Protein AF-A0A8H5GGP2-F1 (afdb_monomer_lite)

Radius of gyration: 32.72 Å; chains: 1; bounding box: 101×80×71 Å

pLDDT: mean 70.71, std 19.08, range [26.08, 90.5]

Secondary structure (DSSP, 8-state):
--HHHHHHHHTTPPPB-SGGGHHHHHHHHHHHHHHHHHHHHHHHSS---HHHHHHHHHHHHTTB-HHHHTT-TT---HHHHHHHHHHHH-THHHHHHHHHHHHHHT----GGGHHHHHHHHHHHHHHHHHTT----HHHHHHHHHHHS-GGGHHHHHHHHHHHHHHHHT--TTT-TT-PPP---HHHHHHHHHHHHHHHHHHTTTTS----------------------------------PPPP----------

Structure (mmCIF, N/CA/C/O backbone):
data_AF-A0A8H5GGP2-F1
#
_entry.id   AF-A0A8H5GGP2-F1
#
loop_
_atom_site.group_PDB
_atom_site.id
_atom_site.type_symbol
_atom_site.label_atom_id
_atom_site.label_alt_id
_atom_site.label_comp_id
_atom_site.label_asym_id
_atom_site.label_entity_id
_atom_site.label_seq_id
_atom_site.pdbx_PDB_ins_code
_atom_site.Cartn_x
_atom_site.Cartn_y
_atom_site.Cartn_z
_atom_site.occupancy
_atom_site.B_iso_or_equiv
_atom_site.auth_seq_id
_atom_site.auth_comp_id
_atom_site.auth_asym_id
_atom_site.auth_atom_id
_atom_site.pdbx_PDB_model_num
ATOM 1 N N . MET A 1 1 ? -31.810 6.902 25.715 1.00 64.19 1 MET A N 1
ATOM 2 C CA . MET A 1 1 ? -31.580 5.448 25.571 1.00 64.19 1 MET A CA 1
ATOM 3 C C . MET A 1 1 ? -31.122 4.907 26.917 1.00 64.19 1 MET A C 1
ATOM 5 O O . MET A 1 1 ? -30.206 5.506 27.475 1.00 64.19 1 MET A O 1
ATOM 9 N N . PRO A 1 2 ? -31.767 3.8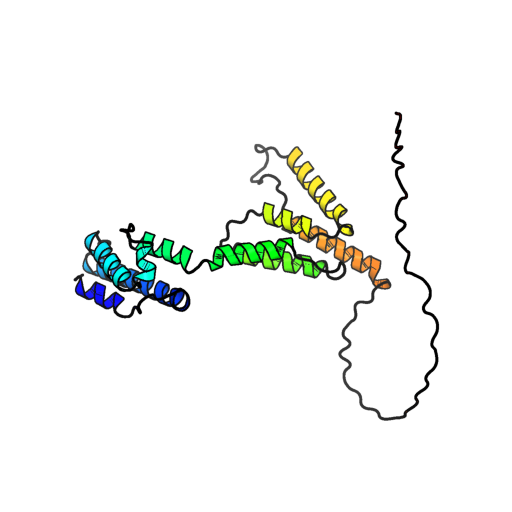72 27.477 1.00 68.12 2 PRO A N 1
ATOM 10 C CA . PRO A 1 2 ? -31.351 3.278 28.744 1.00 68.12 2 PRO A CA 1
ATOM 11 C C . PRO A 1 2 ? -30.066 2.449 28.580 1.00 68.12 2 PRO A C 1
ATOM 13 O O . PRO A 1 2 ? -29.813 1.871 27.525 1.00 68.12 2 PRO A O 1
ATOM 16 N N . LEU A 1 3 ? -29.257 2.376 29.642 1.00 64.06 3 LEU A N 1
ATOM 17 C CA . LEU A 1 3 ? -27.981 1.640 29.672 1.00 64.06 3 LEU A CA 1
ATOM 18 C C . LEU A 1 3 ? -28.147 0.135 29.381 1.00 64.06 3 LEU A C 1
ATOM 20 O O . LEU A 1 3 ? -27.243 -0.501 28.848 1.00 64.06 3 LEU A O 1
ATOM 24 N N . SER A 1 4 ? -29.320 -0.430 29.674 1.00 66.31 4 SER A N 1
ATOM 25 C CA . SER A 1 4 ? -29.667 -1.822 29.368 1.00 66.31 4 SER A CA 1
ATOM 26 C C . SER A 1 4 ? -29.724 -2.118 27.866 1.00 66.31 4 SER A C 1
ATOM 28 O O . SER A 1 4 ? -29.374 -3.220 27.453 1.00 66.31 4 SER A O 1
ATOM 30 N N . ASP A 1 5 ? -30.120 -1.147 27.040 1.00 69.88 5 ASP A N 1
ATOM 31 C CA . ASP A 1 5 ? -30.191 -1.321 25.584 1.00 69.88 5 ASP A CA 1
ATOM 32 C C . ASP A 1 5 ? -28.806 -1.245 24.927 1.00 69.88 5 ASP A C 1
ATOM 34 O O . ASP A 1 5 ? -28.594 -1.826 23.864 1.00 69.88 5 ASP A O 1
ATOM 38 N N . ILE A 1 6 ? -27.847 -0.584 25.586 1.00 70.44 6 ILE A N 1
ATOM 39 C CA . ILE A 1 6 ? -26.438 -0.584 25.176 1.00 70.44 6 ILE A CA 1
ATOM 40 C C . ILE A 1 6 ? -25.873 -1.993 25.348 1.00 70.44 6 ILE A C 1
ATOM 42 O O . ILE A 1 6 ? -25.391 -2.563 24.377 1.00 70.44 6 ILE A O 1
ATOM 46 N N . ASN A 1 7 ? -26.016 -2.599 26.530 1.00 72.00 7 ASN A N 1
ATOM 47 C CA . ASN A 1 7 ? -25.520 -3.959 26.774 1.00 72.00 7 ASN A CA 1
ATOM 48 C C . ASN A 1 7 ? -26.126 -4.982 25.801 1.00 72.00 7 ASN A C 1
ATOM 50 O O . ASN A 1 7 ? -25.386 -5.775 25.226 1.00 72.00 7 ASN A O 1
ATOM 54 N N . LYS A 1 8 ? -27.426 -4.873 25.490 1.00 77.50 8 LYS A N 1
ATOM 55 C CA . LYS A 1 8 ? -28.081 -5.715 24.472 1.00 77.50 8 LYS A CA 1
ATOM 56 C C . LYS A 1 8 ? -27.460 -5.606 23.081 1.00 77.50 8 LYS A C 1
ATOM 58 O O . LYS A 1 8 ? -27.377 -6.601 22.365 1.00 77.50 8 LYS A O 1
ATOM 63 N N . ALA A 1 9 ? -27.006 -4.418 22.678 1.00 73.56 9 ALA A N 1
ATOM 64 C CA . ALA A 1 9 ? -26.321 -4.244 21.398 1.00 73.56 9 ALA A CA 1
ATOM 65 C C . ALA A 1 9 ? -24.964 -4.974 21.364 1.00 73.56 9 ALA A C 1
ATOM 67 O O . ALA A 1 9 ? -24.523 -5.397 20.293 1.00 73.56 9 ALA A O 1
ATOM 68 N N . PHE A 1 10 ? -24.334 -5.167 22.529 1.00 78.06 10 PHE A N 1
ATOM 69 C CA . PHE A 1 10 ? -23.070 -5.886 22.687 1.00 78.06 10 PHE A CA 1
ATOM 70 C C . PHE A 1 10 ? -23.238 -7.371 23.089 1.00 78.06 10 PHE A C 1
ATOM 72 O O . PHE A 1 10 ? -22.253 -8.106 23.086 1.00 78.06 10 PHE A O 1
ATOM 79 N N . ASP A 1 11 ? -24.451 -7.873 23.355 1.00 76.44 11 ASP A N 1
ATOM 80 C CA . ASP A 1 11 ? -24.685 -9.279 23.751 1.00 76.44 11 ASP A CA 1
ATOM 81 C C . ASP A 1 11 ? -24.253 -10.291 22.677 1.00 76.44 11 ASP A C 1
ATOM 83 O O . ASP A 1 11 ? -23.793 -11.390 22.987 1.00 76.44 11 ASP A O 1
ATOM 87 N N . SER A 1 12 ? -24.336 -9.902 21.401 1.00 70.94 12 SER A N 1
ATOM 88 C CA . SER A 1 12 ? -23.903 -10.726 20.261 1.00 70.94 12 SER A CA 1
ATOM 89 C C . SER A 1 12 ? -22.376 -10.806 20.076 1.00 70.94 12 SER A C 1
ATOM 91 O O . SER A 1 12 ? -21.887 -11.520 19.186 1.00 70.94 12 SER A O 1
ATOM 93 N N . LEU A 1 13 ? -21.604 -10.072 20.887 1.00 78.25 13 LEU A N 1
ATOM 94 C CA . LEU A 1 13 ? -20.147 -10.118 20.857 1.00 78.25 13 LEU A CA 1
ATOM 95 C C . LEU A 1 13 ? -19.623 -11.297 21.661 1.00 78.25 13 LEU A C 1
ATOM 97 O O . LEU A 1 13 ? -19.846 -11.433 22.866 1.00 78.25 13 LEU A O 1
ATOM 101 N N . THR A 1 14 ? -18.864 -12.129 20.960 1.00 81.00 14 THR A N 1
ATOM 102 C CA . THR A 1 14 ? -17.992 -13.128 21.565 1.00 81.00 14 THR A CA 1
ATOM 103 C C . THR A 1 14 ? -16.812 -12.435 22.236 1.00 81.00 14 THR A C 1
ATOM 105 O O . THR A 1 14 ? -16.398 -11.358 21.805 1.00 81.00 14 THR A O 1
ATOM 108 N N . VAL A 1 15 ? -16.245 -13.058 23.267 1.00 84.38 15 VAL A N 1
ATOM 109 C CA . VAL A 1 15 ? -15.020 -12.553 23.899 1.00 84.38 15 VAL A CA 1
ATOM 110 C C . VAL A 1 15 ? -13.876 -12.593 22.882 1.00 84.38 15 VAL A C 1
ATOM 112 O O . VAL A 1 15 ? -13.692 -13.594 22.185 1.00 84.38 15 VAL A O 1
ATOM 115 N N . LEU A 1 16 ? -13.128 -11.495 22.766 1.00 82.81 16 LEU A N 1
ATOM 116 C CA . LEU A 1 16 ? -11.919 -11.434 21.956 1.00 82.81 16 LEU A CA 1
ATOM 117 C C . LEU A 1 16 ? -10.808 -12.198 22.679 1.00 82.81 16 LEU A C 1
ATOM 119 O O . LEU A 1 16 ? -10.262 -11.703 23.657 1.00 82.81 16 LEU A O 1
ATOM 123 N N . THR A 1 17 ? -10.485 -13.391 22.186 1.00 78.81 17 THR A N 1
ATOM 124 C CA . THR A 1 17 ? -9.437 -14.267 22.739 1.00 78.81 17 THR A CA 1
ATOM 125 C C . THR A 1 17 ? -8.128 -14.222 21.943 1.00 78.81 17 THR A C 1
ATOM 127 O O . THR A 1 17 ? -7.087 -14.636 22.445 1.00 78.81 17 THR A O 1
ATOM 130 N N . GLY A 1 18 ? -8.152 -13.716 20.703 1.00 74.69 18 GLY A N 1
ATOM 131 C CA . GLY A 1 18 ? -6.984 -13.690 19.820 1.00 74.69 18 GLY A CA 1
ATOM 132 C C . GLY A 1 18 ? -7.265 -13.158 18.410 1.00 74.69 18 GLY A C 1
ATOM 133 O O . GLY A 1 18 ? -8.355 -12.664 18.116 1.00 74.69 18 GLY A O 1
ATOM 134 N N . SER A 1 19 ? -6.266 -13.277 17.528 1.00 70.81 19 SER A N 1
ATOM 135 C CA . SER A 1 19 ? -6.271 -12.715 16.166 1.00 70.81 19 SER A CA 1
ATOM 136 C C . SER A 1 19 ? -7.256 -13.384 15.204 1.00 70.81 19 SER A C 1
ATOM 138 O O . SER A 1 19 ? -7.779 -12.716 14.316 1.00 70.81 19 SER A O 1
ATOM 140 N N . GLU A 1 20 ? -7.557 -14.672 15.381 1.00 72.12 20 GLU A N 1
ATOM 141 C CA . GLU A 1 20 ? -8.435 -15.432 14.474 1.00 72.12 20 GLU A CA 1
ATOM 142 C C . GLU A 1 20 ? -9.851 -14.842 14.396 1.00 72.12 20 GLU A C 1
ATOM 144 O O . GLU A 1 20 ? -10.443 -14.746 13.320 1.00 72.12 20 GLU A O 1
ATOM 149 N N . ASN A 1 21 ? -10.365 -14.356 15.528 1.00 77.94 21 ASN A N 1
ATOM 150 C CA . ASN A 1 21 ? -11.716 -13.805 15.631 1.00 77.94 21 ASN A CA 1
ATOM 151 C C . ASN A 1 21 ? -11.757 -12.275 15.486 1.00 77.94 21 ASN A C 1
ATOM 153 O O . ASN A 1 21 ? -12.847 -11.699 15.460 1.00 77.94 21 ASN A O 1
ATOM 157 N N . TRP A 1 22 ? -10.600 -11.614 15.345 1.00 82.12 22 TRP A N 1
ATOM 158 C CA . TRP A 1 22 ? -10.467 -10.152 15.336 1.00 82.12 22 TRP A CA 1
ATOM 159 C C . TRP A 1 22 ? -11.357 -9.472 14.293 1.00 82.12 22 TRP A C 1
ATOM 161 O O . TRP A 1 22 ? -12.113 -8.568 14.632 1.00 82.12 22 TRP A O 1
ATOM 171 N N . LYS A 1 23 ? -11.328 -9.917 13.029 1.00 79.00 23 LYS A N 1
ATOM 172 C CA . LYS A 1 23 ? -12.078 -9.259 11.937 1.00 79.00 23 LYS A CA 1
ATOM 173 C C . LYS A 1 23 ? -13.587 -9.276 12.173 1.00 79.00 23 LYS A C 1
ATOM 175 O O . LYS A 1 23 ? -14.262 -8.261 12.005 1.00 79.00 23 LYS A O 1
ATOM 180 N N . MET A 1 24 ? -14.110 -10.430 12.585 1.00 78.81 24 MET A N 1
ATOM 181 C CA . MET A 1 24 ? -15.531 -10.589 12.891 1.00 78.81 24 MET A CA 1
ATOM 182 C C . MET A 1 24 ? -15.918 -9.835 14.162 1.00 78.81 24 MET A C 1
ATOM 184 O O . MET A 1 24 ? -16.990 -9.234 14.211 1.00 78.81 24 MET A O 1
ATOM 188 N N . TRP A 1 25 ? -15.041 -9.826 15.164 1.00 86.88 25 TRP A N 1
ATOM 189 C CA . TRP A 1 25 ? -15.234 -9.070 16.394 1.00 86.88 25 TRP A CA 1
ATOM 190 C C . TRP A 1 25 ? -15.272 -7.558 16.123 1.00 86.88 25 TRP A C 1
ATOM 192 O O . TRP A 1 25 ? -16.259 -6.905 16.452 1.00 86.88 25 TRP A O 1
ATOM 202 N N . TYR A 1 26 ? -14.282 -7.020 15.406 1.00 84.38 26 TYR A N 1
ATOM 203 C CA . TYR A 1 26 ? -14.193 -5.612 15.005 1.00 84.38 26 TYR A CA 1
ATOM 204 C C . TYR A 1 26 ? -15.422 -5.157 14.208 1.00 84.38 26 TYR A C 1
ATOM 206 O O . TYR A 1 26 ? -15.979 -4.087 14.460 1.00 84.38 26 TYR A O 1
ATOM 214 N N . PHE A 1 27 ? -15.897 -5.981 13.269 1.00 81.62 27 PHE A N 1
ATOM 215 C CA . PHE A 1 27 ? -17.120 -5.698 12.517 1.00 81.62 27 PHE A CA 1
ATOM 216 C C . PHE A 1 27 ? -18.355 -5.613 13.427 1.00 81.62 27 PHE A C 1
ATOM 218 O O . PHE A 1 27 ? -19.151 -4.678 13.310 1.00 81.62 27 PHE A O 1
ATOM 225 N N . ARG A 1 28 ? -18.512 -6.563 14.358 1.00 82.94 28 ARG A N 1
ATOM 226 C CA . ARG A 1 28 ? -19.635 -6.584 15.310 1.00 82.94 28 ARG A CA 1
ATOM 227 C C . ARG A 1 28 ? -19.604 -5.384 16.256 1.00 82.94 28 ARG A C 1
ATOM 229 O O . ARG A 1 28 ? -20.643 -4.757 16.443 1.00 82.94 28 ARG A O 1
ATOM 236 N N . VAL A 1 29 ? -18.429 -5.012 16.772 1.00 85.19 29 VAL A N 1
ATOM 237 C CA . VAL A 1 29 ? -18.254 -3.829 17.633 1.00 85.19 29 VAL A CA 1
ATOM 238 C C . VAL A 1 29 ? -18.645 -2.552 16.891 1.00 85.19 29 VAL A C 1
ATOM 240 O O . VAL A 1 29 ? -19.457 -1.774 17.389 1.00 85.19 29 VAL A O 1
ATOM 243 N N . ASN A 1 30 ? -18.147 -2.354 15.668 1.00 83.81 30 ASN A N 1
ATOM 244 C CA . ASN A 1 30 ? -18.485 -1.166 14.880 1.00 83.81 30 ASN A CA 1
ATOM 245 C C . ASN A 1 30 ? -19.977 -1.084 14.542 1.00 83.81 30 ASN A C 1
ATOM 247 O O . ASN A 1 30 ? -20.565 -0.001 14.586 1.00 83.81 30 ASN A O 1
ATOM 251 N N . ASN A 1 31 ? -20.613 -2.216 14.237 1.00 82.94 31 ASN A N 1
ATOM 252 C CA . ASN A 1 31 ? -22.054 -2.246 14.009 1.00 82.94 31 ASN A CA 1
ATOM 253 C C . ASN A 1 31 ? -22.845 -1.913 15.276 1.00 82.94 31 ASN A C 1
ATOM 255 O O . ASN A 1 31 ? -23.768 -1.104 15.196 1.00 82.94 31 ASN A O 1
ATOM 259 N N . ALA A 1 32 ? -22.464 -2.452 16.437 1.00 82.00 32 ALA A N 1
ATOM 260 C CA . ALA A 1 32 ? -23.104 -2.125 17.712 1.00 82.00 32 ALA A CA 1
ATOM 261 C C . ALA A 1 32 ? -22.998 -0.622 18.025 1.00 82.00 32 ALA A C 1
ATOM 263 O O . ALA A 1 32 ? -24.010 0.029 18.292 1.00 82.00 32 ALA A O 1
ATOM 264 N N . ILE A 1 33 ? -21.806 -0.031 17.874 1.00 82.62 33 ILE A N 1
ATOM 265 C CA . ILE A 1 33 ? -21.583 1.413 18.065 1.00 82.62 33 ILE A CA 1
ATOM 266 C C . ILE A 1 33 ? -22.449 2.243 17.103 1.00 82.62 33 ILE A C 1
ATOM 268 O O . ILE A 1 33 ? -23.043 3.246 17.511 1.00 82.62 33 ILE A O 1
ATOM 272 N N . ARG A 1 34 ? -22.563 1.835 15.831 1.00 82.62 34 ARG A N 1
ATOM 273 C CA . ARG A 1 34 ? -23.419 2.517 14.842 1.00 82.62 34 ARG A CA 1
ATOM 274 C C . ARG A 1 34 ? -24.896 2.446 15.212 1.00 82.62 34 ARG A C 1
ATOM 276 O O . ARG A 1 34 ? -25.577 3.468 15.128 1.00 82.62 34 ARG A O 1
ATOM 283 N N . VAL A 1 35 ? -25.381 1.276 15.627 1.00 82.25 35 VAL A N 1
ATOM 284 C CA . VAL A 1 35 ? -26.774 1.081 16.057 1.00 82.25 35 VAL A CA 1
ATOM 285 C C . VAL A 1 35 ? -27.081 1.962 17.264 1.00 82.25 35 VAL A C 1
ATOM 287 O O . VAL A 1 35 ? -28.059 2.706 17.229 1.00 82.25 35 VAL A O 1
ATOM 290 N N . ILE A 1 36 ? -26.204 1.980 18.270 1.00 80.75 36 ILE A N 1
ATOM 291 C CA . ILE A 1 36 ? -26.355 2.824 19.463 1.00 80.75 36 ILE A CA 1
ATOM 292 C C . ILE A 1 36 ? -26.368 4.305 19.088 1.00 80.75 36 ILE A C 1
ATOM 294 O O . ILE A 1 36 ? -27.249 5.042 19.528 1.00 80.75 36 ILE A O 1
ATOM 298 N N . ARG A 1 37 ? -25.433 4.756 18.240 1.00 79.75 37 ARG A N 1
ATOM 299 C CA . ARG A 1 37 ? -25.380 6.154 17.789 1.00 79.75 37 ARG A CA 1
ATOM 300 C C . ARG A 1 37 ? -26.671 6.556 17.075 1.00 79.75 37 ARG A C 1
ATOM 302 O O . ARG A 1 37 ? -27.207 7.624 17.359 1.00 79.75 37 ARG A O 1
ATOM 309 N N . HIS A 1 38 ? -27.176 5.705 16.184 1.00 81.31 38 HIS A N 1
ATOM 310 C CA . HIS A 1 38 ? -28.406 5.958 15.429 1.00 81.31 38 HIS A CA 1
ATOM 311 C C . HIS A 1 38 ? -29.643 5.977 16.325 1.00 81.31 38 HIS A C 1
ATOM 313 O O . HIS A 1 38 ? -30.490 6.859 16.211 1.00 81.31 38 HIS A O 1
ATOM 319 N N . GLN A 1 39 ? -29.744 5.021 17.244 1.00 79.62 39 GLN A N 1
ATOM 320 C CA . GLN A 1 39 ? -30.889 4.887 18.139 1.00 79.62 39 GLN A CA 1
ATOM 321 C C . GLN A 1 39 ? -30.907 5.989 19.204 1.00 79.62 39 GLN A C 1
ATOM 323 O O . GLN A 1 39 ? -31.975 6.514 19.523 1.00 79.62 39 GLN A O 1
ATOM 328 N N . HIS A 1 40 ? -29.734 6.411 19.688 1.00 77.06 40 HIS A N 1
ATOM 329 C CA . HIS A 1 40 ? -29.597 7.594 20.531 1.00 77.06 40 HIS A CA 1
ATOM 330 C C . HIS A 1 40 ? -30.038 8.848 19.774 1.00 77.06 40 HIS A C 1
ATOM 332 O O . HIS A 1 40 ? -30.936 9.541 20.235 1.00 77.06 40 HIS A O 1
ATOM 338 N N . PHE A 1 41 ? -29.501 9.082 18.573 1.00 78.31 41 PHE A N 1
ATOM 339 C CA . PHE A 1 41 ? -29.859 10.246 17.762 1.00 78.31 41 PHE A CA 1
ATOM 340 C C . PHE A 1 41 ? -31.362 10.309 17.449 1.00 78.31 41 PHE A C 1
ATOM 342 O O . PHE A 1 41 ? -31.975 11.359 17.601 1.00 78.31 41 PHE A O 1
ATOM 349 N N . LYS A 1 42 ? -31.989 9.175 17.109 1.00 78.88 42 LYS A N 1
ATOM 350 C CA . LYS A 1 42 ? -33.447 9.087 16.919 1.00 78.88 42 LYS A CA 1
ATOM 351 C C . LYS A 1 42 ? -34.257 9.420 18.174 1.00 78.88 42 LYS A C 1
ATOM 353 O O . LYS A 1 42 ? -35.365 9.924 18.047 1.00 78.88 42 LYS A O 1
ATOM 358 N N . SER A 1 43 ? -33.741 9.096 19.358 1.00 77.06 43 SER A N 1
ATOM 359 C CA . SER A 1 43 ? -34.480 9.248 20.618 1.00 77.06 43 SER A CA 1
ATOM 360 C C . SER A 1 43 ? -34.327 10.636 21.236 1.00 77.06 43 SER A C 1
ATOM 362 O O . SER A 1 43 ? -35.266 11.140 21.838 1.00 77.06 43 SER A O 1
ATOM 364 N N . SER A 1 44 ? -33.137 11.230 21.149 1.00 73.19 44 SER A N 1
ATOM 365 C CA . SER A 1 44 ? -32.798 12.482 21.839 1.00 73.19 44 SER A CA 1
ATOM 366 C C . SER A 1 44 ? -32.431 13.632 20.901 1.00 73.19 44 SER A C 1
ATOM 368 O O . SER A 1 44 ? -32.191 14.733 21.382 1.00 73.19 44 SER A O 1
ATOM 370 N N . GLY A 1 45 ? -32.361 13.408 19.583 1.00 73.44 45 GLY A N 1
ATOM 371 C CA . GLY A 1 45 ? -31.989 14.431 18.593 1.00 73.44 45 GLY A CA 1
ATOM 372 C C . GLY A 1 45 ? -30.534 14.907 18.688 1.00 73.44 45 GLY A C 1
ATOM 373 O O . GLY A 1 45 ? -30.123 15.800 17.953 1.00 73.44 45 GLY A O 1
ATOM 374 N N . LEU A 1 46 ? -29.747 14.317 19.591 1.00 73.94 46 LEU A N 1
ATOM 375 C CA . LEU A 1 46 ? -28.387 14.721 19.928 1.00 73.94 46 LEU A CA 1
ATOM 376 C C . LEU A 1 46 ? -27.428 13.534 19.818 1.00 73.94 46 LEU A C 1
ATOM 378 O O . LEU A 1 46 ? -27.798 12.365 19.998 1.00 73.94 46 LEU A O 1
ATOM 382 N N . HIS A 1 47 ? -26.162 13.841 19.545 1.00 74.19 47 HIS A N 1
ATOM 383 C CA . HIS A 1 47 ? -25.101 12.842 19.557 1.00 74.19 47 HIS A CA 1
ATOM 384 C C . HIS A 1 47 ? -24.903 12.238 20.962 1.00 74.19 47 HIS A C 1
ATOM 386 O O . HIS A 1 47 ? -25.230 12.878 21.964 1.00 74.19 47 HIS A O 1
ATOM 392 N N . PRO A 1 48 ? -24.373 11.003 21.058 1.00 75.81 48 PRO A N 1
ATOM 393 C CA . PRO A 1 48 ? -24.133 10.349 22.341 1.00 75.81 48 PRO A CA 1
ATOM 394 C C . PRO A 1 48 ? -23.196 11.172 23.236 1.00 75.81 48 PRO A C 1
ATOM 396 O O . PRO A 1 48 ? -22.061 11.460 22.849 1.00 75.81 48 PRO A O 1
ATOM 399 N N . GLY A 1 49 ? -23.670 11.520 24.434 1.00 78.31 49 GLY A N 1
ATOM 400 C CA . GLY A 1 49 ? -22.863 12.176 25.465 1.00 78.31 49 GLY A CA 1
ATOM 401 C C . GLY A 1 49 ? -21.865 11.224 26.137 1.00 78.31 49 GLY A C 1
ATOM 402 O O . GLY A 1 49 ? -21.855 10.017 25.881 1.00 78.31 49 GLY A O 1
ATOM 403 N N . ASN A 1 50 ? -21.044 11.763 27.042 1.00 78.56 50 ASN A N 1
ATOM 404 C CA . ASN A 1 50 ? -19.950 11.026 27.693 1.00 78.56 50 ASN A CA 1
ATOM 405 C C . ASN A 1 50 ? -20.416 9.774 28.453 1.00 78.56 50 ASN A C 1
ATOM 407 O O . ASN A 1 50 ? -19.742 8.752 28.407 1.00 78.56 50 ASN A O 1
ATOM 411 N N . THR A 1 51 ? -21.597 9.800 29.073 1.00 78.75 51 THR A N 1
ATOM 412 C CA . THR A 1 51 ? -22.157 8.645 29.795 1.00 78.75 51 THR A CA 1
ATOM 413 C C . THR A 1 51 ? -22.409 7.444 28.879 1.00 78.75 51 THR A C 1
ATOM 415 O O . THR A 1 51 ? -22.140 6.307 29.255 1.00 78.75 51 THR A O 1
ATOM 418 N N . VAL A 1 52 ? -22.892 7.684 27.656 1.00 77.81 52 VAL A N 1
ATOM 419 C CA . VAL A 1 52 ? -23.146 6.621 26.668 1.00 77.81 52 VAL A CA 1
ATOM 420 C C . VAL A 1 52 ? -21.829 6.101 26.100 1.00 77.81 52 VAL A C 1
ATOM 422 O O . VAL A 1 52 ? -21.677 4.896 25.928 1.00 77.81 52 VAL A O 1
ATOM 425 N N . LYS A 1 53 ? -20.856 6.989 25.861 1.00 78.50 53 LYS A N 1
ATOM 426 C CA . LYS A 1 53 ? -19.507 6.591 25.433 1.00 78.50 53 LYS A CA 1
ATOM 427 C C . LYS A 1 53 ? -18.821 5.700 26.472 1.00 78.50 53 LYS A C 1
ATOM 429 O O . LYS A 1 53 ? -18.297 4.657 26.101 1.00 78.50 53 LYS A O 1
ATOM 434 N N . LEU A 1 54 ? -18.899 6.059 27.755 1.00 80.75 54 LEU A N 1
ATOM 435 C CA . LEU A 1 54 ? -18.333 5.271 28.853 1.00 80.75 54 LEU A CA 1
ATOM 436 C C . LEU A 1 54 ? -19.030 3.911 29.006 1.00 80.75 54 LEU A C 1
ATOM 438 O O . LEU A 1 54 ? -18.376 2.897 29.226 1.00 80.75 54 LEU A O 1
ATOM 442 N N . ALA A 1 55 ? -20.353 3.862 28.833 1.00 80.31 55 ALA A N 1
ATOM 443 C CA . ALA A 1 55 ? -21.090 2.601 28.835 1.00 80.31 55 ALA A CA 1
ATOM 444 C C . ALA A 1 55 ? -20.667 1.683 27.675 1.00 80.31 55 ALA A C 1
ATOM 446 O O . ALA A 1 55 ? -20.470 0.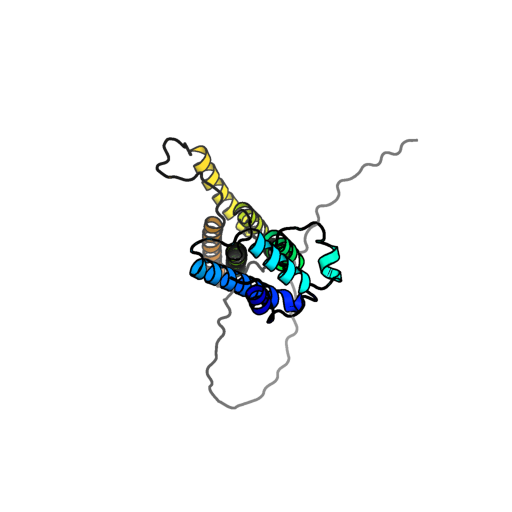489 27.884 1.00 80.31 55 ALA A O 1
ATOM 447 N N . CYS A 1 56 ? -20.467 2.237 26.473 1.00 80.88 56 CYS A N 1
ATOM 448 C CA . CYS A 1 56 ? -19.905 1.494 25.345 1.00 80.88 56 CYS A CA 1
ATOM 449 C C . CYS A 1 56 ? -18.483 1.007 25.639 1.00 80.88 56 CYS A C 1
ATOM 451 O O . CYS A 1 56 ? -18.174 -0.140 25.340 1.00 80.88 56 CYS A O 1
ATOM 453 N N . PHE A 1 57 ? -17.635 1.850 26.236 1.00 83.69 57 PHE A N 1
ATOM 454 C CA . PHE A 1 57 ? -16.279 1.470 26.629 1.00 83.69 57 PHE A CA 1
ATOM 455 C C . PHE A 1 57 ? -16.293 0.264 27.575 1.00 83.69 57 PHE A C 1
ATOM 457 O O . PHE A 1 57 ? -15.688 -0.753 27.257 1.00 83.69 57 PHE A O 1
ATOM 464 N N . ASN A 1 58 ? -17.081 0.317 28.652 1.00 83.12 58 ASN A N 1
ATOM 465 C CA . ASN A 1 58 ? -17.212 -0.789 29.607 1.00 83.12 58 ASN A CA 1
ATOM 466 C C . ASN A 1 58 ? -17.777 -2.069 28.969 1.00 83.12 58 ASN A C 1
ATOM 468 O O . ASN A 1 58 ? -17.357 -3.176 29.302 1.00 83.12 58 ASN A O 1
ATOM 472 N N . ALA A 1 59 ? -18.727 -1.935 28.039 1.00 83.38 59 ALA A N 1
ATOM 473 C CA . ALA A 1 59 ? -19.281 -3.078 27.319 1.00 83.38 59 ALA A CA 1
ATOM 474 C C . ALA A 1 59 ? -18.252 -3.725 26.376 1.00 83.38 59 ALA A C 1
ATOM 476 O O . ALA A 1 59 ? -18.251 -4.943 26.213 1.00 83.38 59 ALA A O 1
ATOM 477 N N . ILE A 1 60 ? -17.371 -2.927 25.765 1.00 84.25 60 ILE A N 1
ATOM 478 C CA . ILE A 1 60 ? -16.304 -3.407 24.879 1.00 84.25 60 ILE A CA 1
ATOM 479 C C . ILE A 1 60 ? -15.185 -4.061 25.691 1.00 84.25 60 ILE A C 1
ATOM 481 O O . ILE A 1 60 ? -14.782 -5.174 25.357 1.00 84.25 60 ILE A O 1
ATOM 485 N N . THR A 1 61 ? -14.715 -3.420 26.765 1.00 83.38 61 THR A N 1
ATOM 486 C CA . THR A 1 61 ? -13.650 -3.960 27.626 1.00 83.38 61 THR A CA 1
ATOM 487 C C . THR A 1 61 ? -14.075 -5.254 28.309 1.00 83.38 61 THR A C 1
ATOM 489 O O . THR A 1 61 ? -13.302 -6.205 28.331 1.00 83.38 61 THR A O 1
ATOM 492 N N . GLY A 1 62 ? -15.341 -5.370 28.729 1.00 83.19 62 GLY A N 1
ATOM 493 C CA . GLY A 1 62 ? -15.906 -6.622 29.248 1.00 83.19 62 GLY A CA 1
ATOM 494 C C . GLY A 1 62 ? -16.003 -7.766 28.224 1.00 83.19 62 GLY A C 1
ATOM 495 O O . GLY A 1 62 ? -16.345 -8.891 28.586 1.00 83.19 62 GLY A O 1
ATOM 496 N N . LYS A 1 63 ? -15.728 -7.505 26.939 1.00 85.50 63 LYS A N 1
ATOM 497 C CA . LYS A 1 63 ? -15.702 -8.499 25.851 1.00 85.50 63 LYS A CA 1
ATOM 498 C C . LYS A 1 63 ? -14.294 -8.720 25.293 1.00 85.50 63 LYS A C 1
ATOM 500 O O . LYS A 1 63 ? -14.160 -9.270 24.198 1.00 85.50 63 LYS A O 1
ATOM 505 N N . ILE A 1 64 ? -13.259 -8.331 26.032 1.00 85.06 64 ILE A N 1
ATOM 506 C CA . ILE A 1 64 ? -11.849 -8.580 25.719 1.00 85.06 64 ILE A CA 1
ATOM 507 C C . ILE A 1 64 ? -11.270 -9.482 26.815 1.00 85.06 64 ILE A C 1
ATOM 509 O O . ILE A 1 64 ? -11.564 -9.288 27.987 1.00 85.06 64 ILE A O 1
ATOM 513 N N . ASP A 1 65 ? -10.479 -10.488 26.437 1.00 84.19 65 ASP A N 1
ATOM 514 C CA . ASP A 1 65 ? -9.773 -11.346 27.398 1.00 84.19 65 ASP A CA 1
ATOM 515 C C . ASP A 1 65 ? -8.756 -10.527 28.218 1.00 84.19 65 ASP A C 1
ATOM 517 O O . ASP A 1 65 ? -8.019 -9.703 27.664 1.00 84.19 65 ASP A O 1
ATOM 521 N N . ASP A 1 66 ? -8.670 -10.784 29.525 1.00 82.06 66 ASP A N 1
ATOM 522 C CA . ASP A 1 66 ? -7.751 -10.109 30.451 1.00 82.06 66 ASP A CA 1
ATOM 523 C C . ASP A 1 66 ? -6.288 -10.166 29.979 1.00 82.06 66 ASP A C 1
ATOM 525 O O . ASP A 1 66 ? -5.533 -9.206 30.152 1.00 82.06 66 ASP A O 1
ATOM 529 N N . LYS A 1 67 ? -5.886 -11.248 29.295 1.00 82.12 67 LYS A N 1
ATOM 530 C CA . LYS A 1 67 ? -4.540 -11.394 28.709 1.00 82.12 67 LYS A CA 1
ATOM 531 C C . LYS A 1 67 ? -4.239 -10.357 27.629 1.00 82.12 67 LYS A C 1
ATOM 533 O O . LYS A 1 67 ? -3.079 -10.063 27.350 1.00 82.12 67 LYS A O 1
ATOM 538 N N . ILE A 1 68 ? -5.268 -9.849 26.961 1.00 80.56 68 ILE A N 1
ATOM 539 C CA . ILE A 1 68 ? -5.154 -8.785 25.964 1.00 80.56 68 ILE A CA 1
ATOM 540 C C . ILE A 1 68 ? -5.276 -7.437 26.664 1.00 80.56 68 ILE A C 1
ATOM 542 O O . ILE A 1 68 ? -4.462 -6.554 26.397 1.00 80.56 68 ILE A O 1
ATOM 546 N N . MET A 1 69 ? -6.249 -7.306 27.568 1.00 83.25 69 MET A N 1
ATOM 547 C CA . MET A 1 69 ? -6.579 -6.055 28.248 1.00 83.25 69 MET A CA 1
ATOM 548 C C . MET A 1 69 ? -5.451 -5.536 29.151 1.00 83.25 69 MET A C 1
ATOM 550 O O . MET A 1 69 ? -5.299 -4.324 29.283 1.00 83.25 69 MET A O 1
ATOM 554 N N . ILE A 1 70 ? -4.603 -6.416 29.700 1.00 83.19 70 ILE A N 1
ATOM 555 C CA . ILE A 1 70 ? -3.453 -6.029 30.538 1.00 83.19 70 ILE A CA 1
ATOM 556 C C . ILE A 1 70 ? -2.489 -5.047 29.850 1.00 83.19 70 ILE A C 1
ATOM 558 O O . ILE A 1 70 ? -1.800 -4.286 30.520 1.00 83.19 70 ILE A O 1
ATOM 562 N N . HIS A 1 71 ? -2.449 -5.034 28.515 1.00 80.12 71 HIS A N 1
ATOM 563 C CA . HIS A 1 71 ? -1.595 -4.132 27.739 1.00 80.12 71 HIS A CA 1
ATOM 564 C C . HIS A 1 71 ? -2.246 -2.773 27.428 1.00 80.12 71 HIS A C 1
ATOM 566 O O . HIS A 1 71 ? -1.611 -1.940 26.788 1.00 80.12 71 HIS A O 1
ATOM 572 N N . TYR A 1 72 ? -3.498 -2.559 27.844 1.00 81.25 72 TYR A N 1
ATOM 573 C CA . TYR A 1 72 ? -4.315 -1.393 27.488 1.00 81.25 72 TYR A CA 1
ATOM 574 C C . TYR A 1 72 ? -5.053 -0.800 28.699 1.00 81.25 72 TYR A C 1
ATOM 576 O O . TYR A 1 72 ? -6.110 -0.190 28.558 1.00 81.25 72 TYR A O 1
ATOM 584 N N . THR A 1 73 ? -4.518 -0.987 29.907 1.00 77.44 73 THR A N 1
ATOM 585 C CA . THR A 1 73 ? -5.147 -0.541 31.163 1.00 77.44 73 THR A CA 1
ATOM 586 C C . THR A 1 73 ? -5.204 0.977 31.327 1.00 77.44 73 THR A C 1
ATOM 588 O O . THR A 1 73 ? -5.974 1.467 32.147 1.00 77.44 73 THR A O 1
ATOM 591 N N . GLU A 1 74 ? -4.390 1.717 30.574 1.00 78.50 74 GLU A N 1
ATOM 592 C CA . GLU A 1 74 ? -4.333 3.185 30.602 1.00 78.50 74 GLU A CA 1
ATOM 593 C C . GLU A 1 74 ? -5.317 3.841 29.618 1.00 78.50 74 GLU A C 1
ATOM 595 O O . GLU A 1 74 ? -5.536 5.050 29.674 1.00 78.50 74 GLU A O 1
ATOM 600 N N . GLU A 1 75 ? -5.937 3.059 28.730 1.00 75.12 75 GLU A N 1
ATOM 601 C CA . GLU A 1 75 ? -6.880 3.580 27.742 1.00 75.12 75 GLU A CA 1
ATOM 602 C C . GLU A 1 75 ? -8.226 3.905 28.398 1.00 75.12 75 GLU A C 1
ATOM 604 O O . GLU A 1 75 ? -8.798 3.081 29.111 1.00 75.12 75 GLU A O 1
ATOM 609 N N . LEU A 1 76 ? -8.759 5.097 28.121 1.00 72.31 76 LEU A N 1
ATOM 610 C CA . LEU A 1 76 ? -10.058 5.558 28.633 1.00 72.31 76 LEU A CA 1
ATOM 611 C C . LEU A 1 76 ? -11.088 5.798 27.517 1.00 72.31 76 LEU A C 1
ATOM 613 O O . LEU A 1 76 ? -12.265 6.028 27.806 1.00 72.31 76 LEU A O 1
ATOM 617 N N . ASP A 1 77 ? -10.665 5.739 26.248 1.00 76.38 77 ASP A N 1
ATOM 618 C CA . ASP A 1 77 ? -11.537 5.870 25.080 1.00 76.38 77 ASP A CA 1
ATOM 619 C C . ASP A 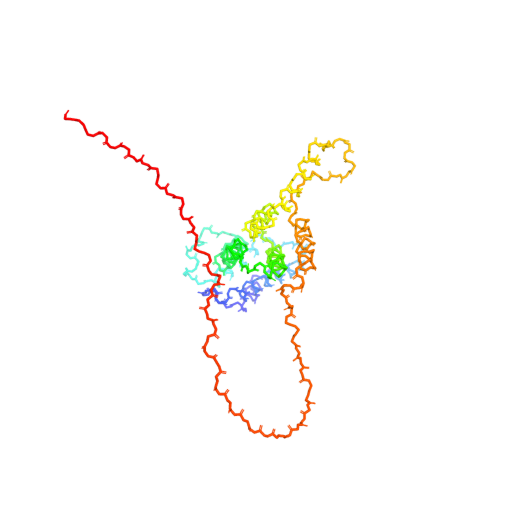1 77 ? -11.657 4.537 24.326 1.00 76.38 77 ASP A C 1
ATOM 621 O O . ASP A 1 77 ? -10.682 3.841 24.036 1.00 76.38 77 ASP A O 1
ATOM 625 N N . ALA A 1 78 ? -12.892 4.197 23.958 1.00 75.88 78 ALA A N 1
ATOM 626 C CA . ALA A 1 78 ? -13.203 3.037 23.138 1.00 75.88 78 ALA A CA 1
ATOM 627 C C . ALA A 1 78 ? -12.601 3.147 21.733 1.00 75.88 78 ALA A C 1
ATOM 629 O O . ALA A 1 78 ? -12.242 2.127 21.151 1.00 75.88 78 ALA A O 1
ATOM 630 N N . ILE A 1 79 ? -12.508 4.358 21.178 1.00 76.38 79 ILE A N 1
ATOM 631 C CA . ILE A 1 79 ? -11.977 4.568 19.826 1.00 76.38 79 ILE A CA 1
ATOM 632 C C . ILE A 1 79 ? -10.472 4.289 19.802 1.00 76.38 79 ILE A C 1
ATOM 634 O O . ILE A 1 79 ? -10.022 3.487 18.983 1.00 76.38 79 ILE A O 1
ATOM 638 N N . GLU A 1 80 ? -9.724 4.881 20.734 1.00 79.44 80 GLU A N 1
ATOM 639 C CA . GLU A 1 80 ? -8.272 4.696 20.856 1.00 79.44 80 GLU A CA 1
ATOM 640 C C . GLU A 1 80 ? -7.915 3.235 21.160 1.00 79.44 80 GLU A C 1
ATOM 642 O O . GLU A 1 80 ? -7.034 2.658 20.517 1.00 79.44 80 GLU A O 1
ATOM 647 N N . LEU A 1 81 ? -8.669 2.590 22.060 1.00 83.69 81 LEU A N 1
ATOM 648 C CA . LEU A 1 81 ? -8.518 1.165 22.354 1.00 83.69 81 LEU A CA 1
ATOM 649 C C . LEU A 1 81 ? -8.706 0.306 21.094 1.00 83.69 81 LEU A C 1
ATOM 651 O O . LEU A 1 81 ? -7.885 -0.561 20.799 1.00 83.69 81 LEU A O 1
ATOM 655 N N . ILE A 1 82 ? -9.772 0.545 20.324 1.00 82.44 82 ILE A N 1
ATOM 656 C CA . ILE A 1 82 ? -10.044 -0.198 19.086 1.00 82.44 82 ILE A CA 1
ATOM 657 C C . ILE A 1 82 ? -8.925 0.010 18.055 1.00 82.44 82 ILE A C 1
ATOM 659 O O . ILE A 1 82 ? -8.559 -0.939 17.360 1.00 82.44 82 ILE A O 1
ATOM 663 N N . GLU A 1 83 ? -8.378 1.219 17.942 1.00 79.62 83 GLU A N 1
ATOM 664 C CA . GLU A 1 83 ? -7.298 1.533 17.005 1.00 79.62 83 GLU A CA 1
ATOM 665 C C . GLU A 1 83 ? -5.990 0.820 17.374 1.00 79.62 83 GLU A C 1
ATOM 667 O O . GLU A 1 83 ? -5.371 0.176 16.522 1.00 79.62 83 GLU A O 1
ATOM 672 N N . LYS A 1 84 ? -5.617 0.820 18.656 1.00 79.81 84 LYS A N 1
ATOM 673 C CA . LYS A 1 84 ? -4.446 0.080 19.150 1.00 79.81 84 LYS A CA 1
ATOM 674 C C . LYS A 1 84 ? -4.618 -1.435 19.023 1.00 79.81 84 LYS A C 1
ATOM 676 O O . LYS A 1 84 ? -3.677 -2.144 18.657 1.00 79.81 84 LYS A O 1
ATOM 681 N N . LEU A 1 85 ? -5.826 -1.949 19.259 1.00 81.75 85 LEU A N 1
ATOM 682 C CA . LEU A 1 85 ? -6.146 -3.357 19.012 1.00 81.75 85 LEU A CA 1
ATOM 683 C C . LEU A 1 85 ? -6.061 -3.694 17.518 1.00 81.75 85 LEU A C 1
ATOM 685 O O . LEU A 1 85 ? -5.549 -4.755 17.166 1.00 81.75 85 LEU A O 1
ATOM 689 N N . LYS A 1 86 ? -6.486 -2.782 16.635 1.00 78.94 86 LYS A N 1
ATOM 690 C CA . LYS A 1 86 ? -6.338 -2.931 15.182 1.00 78.94 86 LYS A CA 1
ATOM 691 C C . LYS A 1 86 ? -4.875 -3.028 14.783 1.00 78.94 86 LYS A C 1
ATOM 693 O O . LYS A 1 86 ? -4.533 -3.942 14.047 1.00 78.94 86 LYS A O 1
ATOM 698 N N . GLN A 1 87 ? -4.009 -2.170 15.312 1.00 75.44 87 GLN A N 1
ATOM 699 C CA . GLN A 1 87 ? -2.571 -2.247 15.042 1.00 75.44 87 GLN A CA 1
ATOM 700 C C . GLN A 1 87 ? -1.956 -3.578 15.511 1.00 75.44 87 GLN A C 1
ATOM 702 O O . GLN A 1 87 ? -1.117 -4.150 14.819 1.00 75.44 87 GLN A O 1
ATOM 707 N N . ARG A 1 88 ? -2.398 -4.114 16.659 1.00 73.56 88 ARG A N 1
ATOM 708 C CA . ARG A 1 88 ? -1.873 -5.375 17.211 1.00 73.56 88 ARG A CA 1
ATOM 709 C C . ARG A 1 88 ? -2.394 -6.631 16.508 1.00 73.56 88 ARG A C 1
ATOM 711 O O . ARG A 1 88 ? -1.633 -7.580 16.334 1.00 73.56 88 ARG A O 1
ATOM 718 N N . PHE A 1 89 ? -3.684 -6.679 16.176 1.00 72.69 89 PHE A N 1
ATOM 719 C CA . PHE A 1 89 ? -4.340 -7.863 15.601 1.00 72.69 89 PHE A CA 1
ATOM 720 C C . PHE A 1 89 ? -4.427 -7.848 14.079 1.00 72.69 89 PHE A C 1
ATOM 722 O O . PHE A 1 89 ? -4.618 -8.902 13.471 1.00 72.69 89 PHE A O 1
ATOM 729 N N . ASP A 1 90 ? -4.227 -6.684 13.466 1.00 67.12 90 ASP A N 1
ATOM 730 C CA . ASP A 1 90 ? -4.026 -6.522 12.032 1.00 67.12 90 ASP A CA 1
ATOM 731 C C . ASP A 1 90 ? -2.606 -6.011 11.700 1.00 67.12 90 ASP A C 1
ATOM 733 O O . ASP A 1 90 ? -2.457 -5.032 10.970 1.00 67.12 90 ASP A O 1
ATOM 737 N N . PRO A 1 91 ? -1.525 -6.695 12.146 1.00 56.22 91 PRO A N 1
ATOM 738 C CA . PRO A 1 91 ? -0.162 -6.400 11.695 1.00 56.22 91 PRO A CA 1
ATOM 739 C C . PRO A 1 91 ? 0.048 -6.822 10.229 1.00 56.22 91 PRO A C 1
ATOM 741 O O . PRO A 1 91 ? 1.164 -6.783 9.707 1.00 56.22 91 PRO A O 1
ATOM 744 N N . SER A 1 92 ? -1.021 -7.283 9.559 1.00 54.47 92 SER A N 1
ATOM 745 C CA . SER A 1 92 ? -0.980 -7.715 8.172 1.00 54.47 92 SER A CA 1
ATOM 746 C C . SER A 1 92 ? -0.629 -6.567 7.244 1.00 54.47 92 SER A C 1
ATOM 748 O O . SER A 1 92 ? -0.004 -6.841 6.233 1.00 54.47 92 SER A O 1
ATOM 750 N N . SER A 1 93 ? -0.921 -5.312 7.601 1.00 54.00 93 SER A N 1
ATOM 751 C CA . SER A 1 93 ? -0.474 -4.182 6.794 1.00 54.00 93 SER A CA 1
ATOM 752 C C . SER A 1 93 ? 1.057 -4.100 6.826 1.00 54.00 93 SER A C 1
ATOM 754 O O . SER A 1 93 ? 1.677 -4.418 5.827 1.00 54.00 93 SER A O 1
ATOM 756 N N . THR A 1 94 ? 1.714 -3.902 7.970 1.00 55.19 94 THR A N 1
ATOM 757 C CA . THR A 1 94 ? 3.175 -3.666 8.039 1.00 55.19 94 THR A CA 1
ATOM 758 C C . THR A 1 94 ? 4.045 -4.850 7.597 1.00 55.19 94 THR A C 1
ATOM 760 O O . THR A 1 94 ? 5.073 -4.666 6.934 1.00 55.19 94 THR A O 1
ATOM 763 N N . VAL A 1 95 ? 3.654 -6.090 7.920 1.00 56.03 95 VAL A N 1
ATOM 764 C CA . VAL A 1 95 ? 4.408 -7.284 7.491 1.00 56.03 95 VAL A CA 1
ATOM 765 C C . VAL A 1 95 ? 4.154 -7.607 6.015 1.00 56.03 95 VAL A C 1
ATOM 767 O O . VAL A 1 95 ? 5.090 -8.000 5.315 1.00 56.03 95 VAL A O 1
ATOM 770 N N . GLN A 1 96 ? 2.924 -7.437 5.505 1.00 57.97 96 GLN A N 1
ATOM 771 C CA . GLN A 1 96 ? 2.666 -7.628 4.070 1.00 57.97 96 GLN A CA 1
ATOM 772 C C . GLN A 1 96 ? 3.215 -6.469 3.240 1.00 57.97 96 GLN A C 1
ATOM 774 O O . GLN A 1 96 ? 3.733 -6.735 2.167 1.00 57.97 96 GLN A O 1
ATOM 779 N N . GLU A 1 97 ? 3.197 -5.236 3.744 1.00 61.34 97 GLU A N 1
ATOM 780 C CA . GLU A 1 97 ? 3.851 -4.048 3.178 1.00 61.34 97 GLU A CA 1
ATOM 781 C C . GLU A 1 97 ? 5.337 -4.317 2.968 1.00 61.34 97 GLU A C 1
ATOM 783 O O . GLU A 1 97 ? 5.844 -4.209 1.852 1.00 61.34 97 GLU A O 1
ATOM 788 N N . SER A 1 98 ? 6.018 -4.768 4.026 1.00 65.25 98 SER A N 1
ATOM 789 C CA . SER A 1 98 ? 7.433 -5.136 3.965 1.00 65.25 98 SER A CA 1
ATOM 790 C C . SER A 1 98 ? 7.679 -6.268 2.965 1.00 65.25 98 SER A C 1
ATOM 792 O O . SER A 1 98 ? 8.677 -6.252 2.253 1.00 65.25 98 SER A O 1
ATOM 794 N N . ASN A 1 99 ? 6.766 -7.239 2.866 1.00 76.81 99 ASN A N 1
ATOM 795 C CA . ASN A 1 99 ? 6.883 -8.376 1.953 1.00 76.81 99 ASN A CA 1
ATOM 796 C C . ASN A 1 99 ? 6.602 -7.994 0.486 1.00 76.81 99 ASN A C 1
ATOM 798 O O . ASN A 1 99 ? 7.331 -8.417 -0.404 1.00 76.81 99 ASN A O 1
ATOM 802 N N . GLU A 1 100 ? 5.580 -7.186 0.208 1.00 75.44 100 GLU A N 1
ATOM 803 C CA . GLU A 1 100 ? 5.243 -6.710 -1.139 1.00 75.44 100 GLU A CA 1
ATOM 804 C C . GLU A 1 100 ? 6.312 -5.739 -1.663 1.00 75.44 100 GLU A C 1
ATOM 806 O O . GLU A 1 100 ? 6.762 -5.897 -2.799 1.00 75.44 100 GLU A O 1
ATOM 811 N N . LEU A 1 101 ? 6.817 -4.826 -0.824 1.00 78.19 101 LEU A N 1
ATOM 812 C CA . LEU A 1 101 ? 7.977 -3.994 -1.160 1.00 78.19 101 LEU A CA 1
ATOM 813 C C . LEU A 1 101 ? 9.226 -4.847 -1.384 1.00 78.19 101 LEU A C 1
ATOM 815 O O . LEU A 1 101 ? 9.911 -4.689 -2.392 1.00 78.19 101 LEU A O 1
ATOM 819 N N . TRP A 1 102 ? 9.508 -5.805 -0.501 1.00 83.62 102 TRP A N 1
ATOM 820 C CA . TRP A 1 102 ? 10.638 -6.715 -0.684 1.00 83.62 102 TRP A CA 1
ATOM 821 C C . TRP A 1 102 ? 10.529 -7.513 -1.991 1.00 83.62 102 TRP A C 1
ATOM 823 O O . TRP A 1 102 ? 11.521 -7.631 -2.712 1.00 83.62 102 TRP A O 1
ATOM 833 N N . LYS A 1 103 ? 9.337 -8.009 -2.345 1.00 85.31 103 LYS A N 1
ATOM 834 C CA . LYS A 1 103 ? 9.074 -8.684 -3.627 1.00 85.31 103 LYS A CA 1
ATOM 835 C C . LYS A 1 103 ? 9.317 -7.759 -4.814 1.00 85.31 103 LYS A C 1
ATOM 837 O O . LYS A 1 103 ? 9.911 -8.197 -5.793 1.00 85.31 103 LYS A O 1
ATOM 842 N N . LEU A 1 104 ? 8.896 -6.499 -4.717 1.00 86.00 104 LEU A N 1
ATOM 843 C CA . LEU A 1 104 ? 9.100 -5.495 -5.756 1.00 86.00 104 LEU A CA 1
ATOM 844 C C . LEU A 1 104 ? 10.597 -5.236 -6.007 1.00 86.00 104 LEU A C 1
ATOM 846 O O . LEU A 1 104 ? 11.040 -5.278 -7.152 1.00 86.00 104 LEU A O 1
ATOM 850 N N . PHE A 1 105 ? 11.397 -5.043 -4.952 1.00 84.75 105 PHE A N 1
ATOM 851 C CA . PHE A 1 105 ? 12.848 -4.822 -5.075 1.00 84.75 105 PHE A CA 1
ATOM 852 C C . PHE A 1 105 ? 13.625 -6.065 -5.532 1.00 84.75 105 PHE A C 1
ATOM 854 O O . PHE A 1 105 ? 14.685 -5.945 -6.150 1.00 84.75 105 PHE A O 1
ATOM 861 N N . ASN A 1 106 ? 13.109 -7.259 -5.239 1.00 85.56 106 ASN A N 1
ATOM 862 C CA . ASN A 1 106 ? 13.734 -8.531 -5.600 1.00 85.56 106 ASN A CA 1
ATOM 863 C C . ASN A 1 106 ? 13.102 -9.191 -6.828 1.00 85.56 106 ASN A C 1
ATOM 865 O O . ASN A 1 106 ? 13.383 -10.359 -7.105 1.00 85.56 106 ASN A O 1
ATOM 869 N N . LEU A 1 107 ? 12.278 -8.465 -7.586 1.00 88.19 107 LEU A N 1
ATOM 870 C CA . LEU A 1 107 ? 11.680 -8.988 -8.802 1.00 88.19 107 LEU A CA 1
ATOM 871 C C . LEU A 1 107 ? 12.791 -9.289 -9.817 1.00 88.19 107 LEU A C 1
ATOM 873 O O . LEU A 1 107 ? 13.564 -8.417 -10.228 1.00 88.19 107 LEU A O 1
ATOM 877 N N . ARG A 1 108 ? 12.900 -10.558 -10.208 1.00 85.62 108 ARG A N 1
ATOM 878 C CA . ARG A 1 108 ? 13.883 -11.029 -11.185 1.00 85.62 108 ARG A CA 1
ATOM 879 C C . ARG A 1 108 ? 13.181 -11.908 -12.199 1.00 85.62 108 ARG A C 1
ATOM 881 O O . ARG A 1 108 ? 12.502 -12.868 -11.846 1.00 85.62 108 ARG A O 1
ATOM 888 N N . LYS A 1 109 ? 13.408 -11.608 -13.471 1.00 83.69 109 LYS A N 1
ATOM 889 C CA . LYS A 1 109 ? 13.060 -12.478 -14.587 1.00 83.69 109 LYS A CA 1
ATOM 890 C C . LYS A 1 109 ? 14.196 -12.489 -15.591 1.00 83.69 109 LYS A C 1
ATOM 892 O O . LYS A 1 109 ? 14.979 -11.537 -15.652 1.00 83.69 109 LYS A O 1
ATOM 897 N N . PRO A 1 110 ? 14.301 -13.561 -16.379 1.00 83.75 110 PRO A N 1
ATOM 898 C CA . PRO A 1 110 ? 15.218 -13.569 -17.496 1.00 83.75 110 PRO A CA 1
ATOM 899 C C . PRO A 1 110 ? 14.858 -12.489 -18.525 1.00 83.75 110 PRO A C 1
ATOM 901 O O . PRO A 1 110 ? 13.695 -12.125 -18.692 1.00 83.75 110 PRO A O 1
ATOM 904 N N . VAL A 1 111 ? 15.864 -12.018 -19.264 1.00 81.56 111 VAL A N 1
ATOM 905 C CA . VAL A 1 111 ? 15.743 -10.891 -20.208 1.00 81.56 111 VAL A CA 1
ATOM 906 C C . VAL A 1 111 ? 14.670 -11.122 -21.281 1.00 81.56 111 VAL A C 1
ATOM 908 O O . VAL A 1 111 ? 14.040 -10.173 -21.729 1.00 81.56 111 VAL A O 1
ATOM 911 N N . TRP A 1 112 ? 14.415 -12.368 -21.684 1.00 80.00 112 TRP A N 1
ATOM 912 C CA . TRP A 1 112 ? 13.385 -12.683 -22.683 1.00 80.00 112 TRP A CA 1
ATOM 913 C C . TRP A 1 112 ? 11.940 -12.566 -22.163 1.00 80.00 112 TRP A C 1
ATOM 915 O O . TRP A 1 112 ? 11.016 -12.617 -22.969 1.00 80.00 112 TRP A O 1
ATOM 925 N N . GLU A 1 113 ? 11.739 -12.400 -20.853 1.00 85.19 113 GLU A N 1
ATOM 926 C CA . GLU A 1 113 ? 10.441 -12.109 -20.218 1.00 85.19 113 GLU A CA 1
ATOM 927 C C . GLU A 1 113 ? 10.418 -10.708 -19.593 1.00 85.19 113 GLU A C 1
ATOM 929 O O . GLU A 1 113 ? 9.725 -10.461 -18.604 1.00 85.19 113 GLU A O 1
ATOM 934 N N . PHE A 1 114 ? 11.228 -9.790 -20.124 1.00 86.50 114 PHE A N 1
ATOM 935 C CA . PHE A 1 114 ? 11.335 -8.444 -19.575 1.00 86.50 114 PHE A CA 1
ATOM 936 C C . PHE A 1 114 ? 10.013 -7.665 -19.662 1.00 86.50 114 PHE A C 1
ATOM 938 O O . PHE A 1 114 ? 9.702 -6.907 -18.754 1.00 86.50 114 PHE A O 1
ATOM 945 N N . ASP A 1 115 ? 9.189 -7.909 -20.683 1.00 85.56 115 ASP A N 1
ATOM 946 C CA . ASP A 1 115 ? 7.816 -7.389 -20.767 1.00 85.56 115 ASP A CA 1
ATOM 947 C C . ASP A 1 115 ? 6.966 -7.791 -19.551 1.00 85.56 115 ASP A C 1
ATOM 949 O O . ASP A 1 115 ? 6.436 -6.925 -18.856 1.00 85.56 115 ASP A O 1
ATOM 953 N N . LYS A 1 116 ? 6.928 -9.089 -19.238 1.00 87.75 116 LYS A N 1
ATOM 954 C CA . LYS A 1 116 ? 6.205 -9.631 -18.082 1.00 87.75 116 LYS A CA 1
ATOM 955 C C . LYS A 1 116 ? 6.774 -9.132 -16.757 1.00 87.75 116 LYS A C 1
ATOM 957 O O . LYS A 1 116 ? 6.025 -8.970 -15.803 1.00 87.75 116 LYS A O 1
ATOM 962 N N . LEU A 1 117 ? 8.091 -8.915 -16.676 1.00 90.50 117 LEU A N 1
ATOM 963 C CA . LEU A 1 117 ? 8.725 -8.340 -15.485 1.00 90.50 117 LEU A CA 1
ATOM 964 C C . LEU A 1 117 ? 8.179 -6.937 -15.202 1.00 90.50 117 LEU A C 1
ATOM 966 O O . LEU A 1 117 ? 7.890 -6.607 -14.056 1.00 90.50 117 LEU A O 1
ATOM 970 N N . LEU A 1 118 ? 8.046 -6.120 -16.249 1.00 90.50 118 LEU A N 1
ATOM 971 C CA . LEU A 1 118 ? 7.516 -4.766 -16.132 1.00 90.50 118 LEU A CA 1
ATOM 972 C C . LEU A 1 118 ? 6.022 -4.778 -15.788 1.00 90.50 118 LEU A C 1
ATOM 974 O O . LEU A 1 118 ? 5.608 -3.978 -14.956 1.00 90.50 118 LEU A O 1
ATOM 978 N N . ASP A 1 119 ? 5.239 -5.691 -16.372 1.00 90.00 119 ASP A N 1
ATOM 979 C CA . ASP A 1 119 ? 3.822 -5.875 -16.022 1.00 90.00 119 ASP A CA 1
ATOM 980 C C . ASP A 1 119 ? 3.655 -6.268 -14.543 1.00 90.00 119 ASP A C 1
ATOM 982 O O . ASP A 1 119 ? 2.931 -5.604 -13.806 1.00 90.00 119 ASP A O 1
ATOM 986 N N . GLU A 1 120 ? 4.404 -7.269 -14.066 1.00 89.06 120 GLU A N 1
ATOM 987 C CA . GLU A 1 120 ? 4.358 -7.707 -12.662 1.00 89.06 120 GLU A CA 1
ATOM 988 C C . GLU A 1 120 ? 4.785 -6.602 -11.684 1.00 89.06 120 GLU A C 1
ATOM 990 O O . GLU A 1 120 ? 4.211 -6.477 -10.602 1.00 89.06 120 GLU A O 1
ATOM 995 N N . ALA A 1 121 ? 5.759 -5.765 -12.057 1.00 89.50 121 ALA A N 1
ATOM 996 C CA . ALA A 1 121 ? 6.145 -4.609 -11.253 1.00 89.50 121 ALA A CA 1
ATOM 997 C C . ALA A 1 121 ? 5.018 -3.562 -11.166 1.00 89.50 121 ALA A C 1
ATOM 999 O O . ALA A 1 121 ? 4.794 -3.002 -10.091 1.00 89.50 121 ALA A O 1
ATOM 1000 N N . GLN A 1 122 ? 4.287 -3.312 -12.263 1.00 89.69 122 GLN A N 1
ATOM 1001 C CA . GLN A 1 122 ? 3.125 -2.412 -12.262 1.00 89.69 122 GLN A CA 1
ATOM 1002 C C . GLN A 1 122 ? 1.972 -2.974 -11.426 1.00 89.69 122 GLN A C 1
ATOM 1004 O O . GLN A 1 122 ? 1.379 -2.231 -10.646 1.00 89.69 122 GLN A O 1
ATOM 1009 N N . ASP A 1 123 ? 1.685 -4.269 -11.544 1.00 88.12 123 ASP A N 1
ATOM 1010 C CA . ASP A 1 123 ? 0.600 -4.926 -10.809 1.00 88.12 123 ASP A CA 1
ATOM 1011 C C . ASP A 1 123 ? 0.865 -4.961 -9.297 1.00 88.12 123 ASP A C 1
ATOM 1013 O O . ASP A 1 123 ? -0.035 -4.692 -8.490 1.00 88.12 123 ASP A O 1
ATOM 1017 N N . LEU A 1 124 ? 2.112 -5.238 -8.893 1.00 86.12 124 LEU A N 1
ATOM 1018 C CA . LEU A 1 124 ? 2.533 -5.154 -7.492 1.00 86.12 124 LEU A CA 1
ATOM 1019 C C . LEU A 1 124 ? 2.408 -3.722 -6.966 1.00 86.12 124 LEU A C 1
ATOM 1021 O O . LEU A 1 124 ? 1.870 -3.514 -5.882 1.00 86.12 124 LEU A O 1
ATOM 1025 N N . TRP A 1 125 ? 2.830 -2.727 -7.746 1.00 85.69 125 TRP A N 1
ATOM 1026 C CA . TRP A 1 125 ? 2.701 -1.326 -7.350 1.00 85.69 125 TRP A CA 1
ATOM 1027 C C . TRP A 1 125 ? 1.246 -0.865 -7.220 1.00 85.69 125 TRP A C 1
ATOM 1029 O O . TRP A 1 125 ? 0.883 -0.211 -6.241 1.00 85.69 125 TRP A O 1
ATOM 1039 N N . ALA A 1 126 ? 0.383 -1.253 -8.160 1.00 84.25 126 ALA A N 1
ATOM 1040 C CA . ALA A 1 126 ? -1.048 -0.976 -8.091 1.00 84.25 126 ALA A CA 1
ATOM 1041 C C . ALA A 1 126 ? -1.693 -1.638 -6.863 1.00 84.25 126 ALA A C 1
ATOM 1043 O O . ALA A 1 126 ? -2.562 -1.044 -6.221 1.00 84.25 126 ALA A O 1
ATOM 1044 N N . SER A 1 127 ? -1.240 -2.842 -6.503 1.00 80.94 127 SER A N 1
ATOM 1045 C CA . SER A 1 127 ? -1.686 -3.546 -5.297 1.00 80.94 127 SER A CA 1
ATOM 1046 C C . SER A 1 127 ? -1.265 -2.818 -4.018 1.00 80.94 127 SER A C 1
ATOM 1048 O O . SER A 1 127 ? -2.095 -2.674 -3.120 1.00 80.94 127 SER A O 1
ATOM 1050 N N . ILE A 1 128 ? -0.036 -2.289 -3.968 1.00 79.06 128 ILE A N 1
ATOM 1051 C CA . ILE A 1 128 ? 0.469 -1.484 -2.844 1.00 79.06 128 ILE A CA 1
ATOM 1052 C C . ILE A 1 128 ? -0.365 -0.203 -2.685 1.00 79.06 128 ILE A C 1
ATOM 1054 O O . ILE A 1 128 ? -0.876 0.076 -1.600 1.00 79.06 128 ILE A O 1
ATOM 1058 N N . LYS A 1 129 ? -0.597 0.541 -3.776 1.00 79.19 129 LYS A N 1
ATOM 1059 C CA . LYS A 1 129 ? -1.400 1.780 -3.749 1.00 79.19 129 LYS A CA 1
ATOM 1060 C C . LYS A 1 129 ? -2.862 1.542 -3.377 1.00 79.19 129 LYS A C 1
ATOM 1062 O O . LYS A 1 129 ? -3.443 2.326 -2.638 1.00 79.19 129 LYS A O 1
ATOM 1067 N N . LYS A 1 130 ? -3.470 0.447 -3.846 1.00 77.75 130 LYS A N 1
ATOM 1068 C CA . LYS A 1 130 ? -4.866 0.099 -3.525 1.00 77.75 130 LYS A CA 1
ATOM 1069 C C . LYS A 1 130 ? -5.083 -0.191 -2.035 1.00 77.75 130 LYS A C 1
ATOM 1071 O O . LYS A 1 130 ? -6.212 -0.104 -1.558 1.00 77.75 130 LYS A O 1
ATOM 1076 N N . ARG A 1 131 ? -4.027 -0.564 -1.312 1.00 68.12 131 ARG A N 1
ATOM 1077 C CA . ARG A 1 131 ? -4.065 -0.875 0.122 1.00 68.12 131 ARG A CA 1
ATOM 1078 C C . ARG A 1 131 ? -3.829 0.345 1.019 1.00 68.12 131 ARG A C 1
ATOM 1080 O O . ARG A 1 131 ? -3.755 0.158 2.225 1.00 68.12 131 ARG A O 1
ATOM 1087 N N . ASP A 1 132 ? -3.756 1.549 0.443 1.00 59.69 132 ASP A N 1
ATOM 1088 C CA . ASP A 1 132 ? -3.532 2.816 1.159 1.00 59.69 132 ASP A CA 1
ATOM 1089 C C . ASP A 1 132 ? -2.206 2.848 1.940 1.00 59.69 132 ASP A C 1
ATOM 1091 O O . ASP A 1 132 ? -2.080 3.469 2.991 1.00 59.69 132 ASP A O 1
ATOM 1095 N N . ILE A 1 133 ? -1.199 2.134 1.429 1.00 65.62 133 ILE A N 1
ATOM 1096 C CA . ILE A 1 133 ? 0.144 2.143 2.002 1.00 65.62 133 ILE A CA 1
ATOM 1097 C C . ILE A 1 133 ? 0.832 3.435 1.550 1.00 65.62 133 ILE A C 1
ATOM 1099 O O . ILE A 1 133 ? 0.951 3.684 0.344 1.00 65.62 133 ILE A O 1
ATOM 1103 N N . ASP A 1 134 ? 1.318 4.227 2.507 1.00 65.81 134 ASP A N 1
ATOM 1104 C CA . ASP A 1 134 ? 2.040 5.483 2.270 1.00 65.81 134 ASP A CA 1
ATOM 1105 C C . ASP A 1 134 ? 3.452 5.229 1.712 1.00 65.81 134 ASP A C 1
ATOM 1107 O O . ASP A 1 134 ? 4.473 5.343 2.389 1.00 65.81 134 ASP A O 1
ATOM 1111 N N . VAL A 1 135 ? 3.514 4.805 0.448 1.00 69.25 135 VAL A N 1
ATOM 1112 C CA . VAL A 1 135 ? 4.764 4.660 -0.299 1.00 69.25 135 VAL A CA 1
ATOM 1113 C C . VAL A 1 135 ? 4.820 5.714 -1.396 1.00 69.25 135 VAL A C 1
ATOM 1115 O O . VAL A 1 135 ? 3.957 5.778 -2.279 1.00 69.25 135 VAL A O 1
ATOM 1118 N N . SER A 1 136 ? 5.884 6.515 -1.367 1.00 79.69 136 SER A N 1
ATOM 1119 C CA . SER A 1 136 ? 6.188 7.515 -2.392 1.00 79.69 136 SER A CA 1
ATOM 1120 C C . SER A 1 136 ? 6.441 6.875 -3.760 1.00 79.69 136 SER A C 1
ATOM 1122 O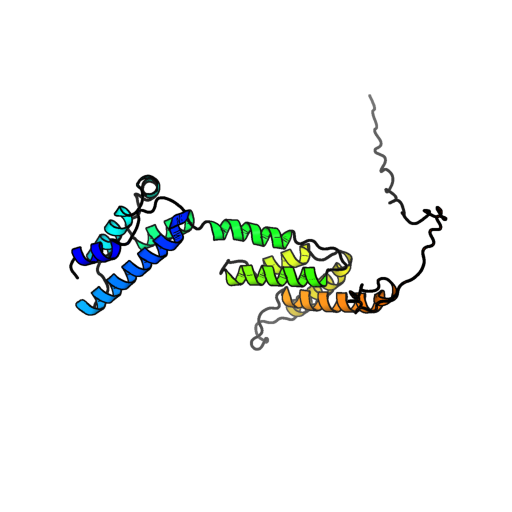 O . SER A 1 136 ? 7.117 5.850 -3.872 1.00 79.69 136 SER A O 1
ATOM 1124 N N . ASP A 1 137 ? 5.980 7.532 -4.825 1.00 82.06 137 ASP A N 1
ATOM 1125 C CA . ASP A 1 137 ? 6.230 7.129 -6.216 1.00 82.06 137 ASP A CA 1
ATOM 1126 C C . ASP A 1 137 ? 7.732 7.066 -6.551 1.00 82.06 137 ASP A C 1
ATOM 1128 O O . ASP A 1 137 ? 8.156 6.283 -7.406 1.00 82.06 137 ASP A O 1
ATOM 1132 N N . GLN A 1 138 ? 8.563 7.807 -5.811 1.00 84.00 138 GLN A N 1
ATOM 1133 C CA . GLN A 1 138 ? 10.021 7.753 -5.916 1.00 84.00 138 GLN A CA 1
ATOM 1134 C C . GLN A 1 138 ? 10.587 6.387 -5.499 1.00 84.00 138 GLN A C 1
ATOM 1136 O O . GLN A 1 138 ? 11.581 5.919 -6.064 1.00 84.00 138 GLN A O 1
ATOM 1141 N N . VAL A 1 139 ? 9.963 5.725 -4.522 1.00 84.75 139 VAL A N 1
ATOM 1142 C CA . VAL A 1 139 ? 10.361 4.379 -4.085 1.00 84.75 139 VAL A CA 1
ATOM 1143 C C . VAL A 1 139 ? 10.084 3.380 -5.202 1.00 84.75 139 VAL A C 1
ATOM 1145 O O . VAL A 1 139 ? 10.944 2.554 -5.504 1.00 84.75 139 VAL A O 1
ATOM 1148 N N . PHE A 1 140 ? 8.938 3.501 -5.879 1.00 87.62 140 PHE A N 1
ATOM 1149 C CA . PHE A 1 140 ? 8.624 2.658 -7.032 1.00 87.62 140 PHE A CA 1
ATOM 1150 C C . PHE A 1 140 ? 9.583 2.887 -8.196 1.00 87.62 140 PHE A C 1
ATOM 1152 O O . PHE A 1 140 ? 10.090 1.919 -8.759 1.00 87.62 140 PHE A O 1
ATOM 1159 N N . TYR A 1 141 ? 9.897 4.146 -8.517 1.00 88.19 141 TYR A N 1
ATOM 1160 C CA . TYR A 1 141 ? 10.913 4.465 -9.520 1.00 88.19 141 TYR A CA 1
ATOM 1161 C C . TYR A 1 141 ? 12.267 3.826 -9.177 1.00 88.19 141 TYR A C 1
ATOM 1163 O O . TYR A 1 141 ? 12.900 3.201 -10.028 1.00 88.19 141 TYR A O 1
ATOM 1171 N N . SER A 1 142 ? 12.687 3.910 -7.914 1.00 86.62 142 SER A N 1
ATOM 1172 C CA . SER A 1 142 ? 13.957 3.336 -7.453 1.00 86.62 142 SER A CA 1
ATOM 1173 C C . SER A 1 142 ? 13.967 1.806 -7.536 1.00 86.62 142 SER A C 1
ATOM 1175 O O . SER A 1 142 ? 14.955 1.215 -7.976 1.00 86.62 142 SER A O 1
ATOM 1177 N N . ALA A 1 143 ? 12.860 1.154 -7.167 1.00 88.25 143 ALA A N 1
ATOM 1178 C CA . ALA A 1 143 ? 12.710 -0.291 -7.306 1.00 88.25 143 ALA A CA 1
ATOM 1179 C C . ALA A 1 143 ? 12.743 -0.717 -8.780 1.00 88.25 143 ALA A C 1
ATOM 1181 O O . ALA A 1 143 ? 13.471 -1.644 -9.135 1.00 88.25 143 ALA A O 1
ATOM 1182 N N . LEU A 1 144 ? 12.031 0.012 -9.649 1.00 89.38 144 LEU A N 1
ATOM 1183 C CA . LEU A 1 144 ? 12.032 -0.208 -11.092 1.00 89.38 144 LEU A CA 1
ATOM 1184 C C . LEU A 1 144 ? 13.457 -0.136 -11.654 1.00 89.38 144 LEU A C 1
ATOM 1186 O O . LEU A 1 144 ? 13.893 -1.044 -12.353 1.00 89.38 144 LEU A O 1
ATOM 1190 N N . VAL A 1 145 ? 14.218 0.899 -11.298 1.00 88.69 145 VAL A N 1
ATOM 1191 C CA . VAL A 1 145 ? 15.624 1.040 -11.698 1.00 88.69 145 VAL A CA 1
ATOM 1192 C C . VAL A 1 145 ? 16.466 -0.177 -11.293 1.00 88.69 145 VAL A C 1
ATOM 1194 O O . VAL A 1 145 ? 17.286 -0.644 -12.084 1.00 88.69 145 VAL A O 1
ATOM 1197 N N . GLY A 1 146 ? 16.245 -0.717 -10.092 1.00 86.31 146 GLY A N 1
ATOM 1198 C CA . GLY A 1 146 ? 16.969 -1.879 -9.572 1.00 86.31 146 GLY A CA 1
ATOM 1199 C C . GLY A 1 146 ? 16.634 -3.212 -10.255 1.00 86.31 146 GLY A C 1
ATOM 1200 O O . GLY A 1 146 ? 17.414 -4.165 -10.145 1.00 86.31 146 GLY A O 1
ATOM 1201 N N . ILE A 1 147 ? 15.502 -3.306 -10.959 1.00 88.62 147 ILE A N 1
ATOM 1202 C CA . ILE A 1 147 ? 15.083 -4.519 -11.682 1.00 88.62 147 ILE A CA 1
ATOM 1203 C C . ILE A 1 147 ? 15.402 -4.478 -13.181 1.00 88.62 147 ILE A C 1
ATOM 1205 O O . ILE A 1 147 ? 15.354 -5.522 -13.832 1.00 88.62 147 ILE A O 1
ATOM 1209 N N . ILE A 1 148 ? 15.775 -3.313 -13.730 1.00 87.19 148 ILE A N 1
ATOM 1210 C CA . ILE A 1 148 ? 16.149 -3.172 -15.143 1.00 87.19 148 ILE A CA 1
ATOM 1211 C C . ILE A 1 148 ? 17.460 -3.932 -15.422 1.00 87.19 148 ILE A C 1
ATOM 1213 O O . ILE A 1 148 ? 18.495 -3.630 -14.814 1.00 87.19 148 ILE A O 1
ATOM 1217 N N . PRO A 1 149 ? 17.468 -4.873 -16.387 1.00 86.25 149 PRO A N 1
ATOM 1218 C CA . PRO A 1 149 ? 18.689 -5.542 -16.815 1.00 86.25 149 PRO A CA 1
ATOM 1219 C C . PRO A 1 149 ? 19.728 -4.550 -17.372 1.00 86.25 149 PRO A C 1
ATOM 1221 O O . PRO A 1 149 ? 19.340 -3.608 -18.068 1.00 86.25 149 PRO A O 1
ATOM 1224 N N . PRO A 1 150 ? 21.042 -4.793 -17.190 1.00 85.50 150 PRO A N 1
ATOM 1225 C CA . PRO A 1 150 ? 22.105 -3.889 -17.651 1.00 85.50 150 PRO A CA 1
ATOM 1226 C C . PRO A 1 150 ? 22.006 -3.481 -19.125 1.00 85.50 150 PRO A C 1
ATOM 1228 O O . PRO A 1 150 ? 22.283 -2.341 -19.483 1.00 85.50 150 PRO A O 1
ATOM 1231 N N . HIS A 1 151 ? 21.535 -4.391 -19.982 1.00 83.25 151 HIS A N 1
ATOM 1232 C CA . HIS A 1 151 ? 21.345 -4.138 -21.411 1.00 83.25 151 HIS A CA 1
ATOM 1233 C C . HIS A 1 151 ? 20.384 -2.983 -21.722 1.00 83.25 151 HIS A C 1
ATOM 1235 O O . HIS A 1 151 ? 20.495 -2.408 -22.795 1.00 83.25 151 HIS A O 1
ATOM 1241 N N . TYR A 1 152 ? 19.475 -2.629 -20.809 1.00 87.06 152 TYR A N 1
ATOM 1242 C CA . TYR A 1 152 ? 18.491 -1.553 -20.985 1.00 87.06 152 TYR A CA 1
ATOM 1243 C C . TYR A 1 152 ? 18.821 -0.290 -20.174 1.00 87.06 152 TYR A C 1
ATOM 1245 O O . TYR A 1 152 ? 18.028 0.651 -20.159 1.00 87.06 152 TYR A O 1
ATOM 12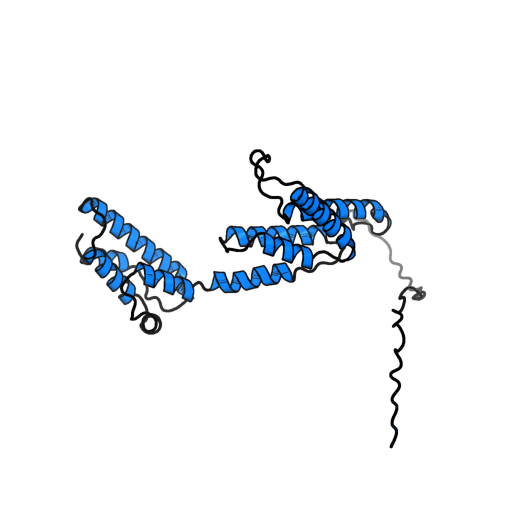53 N N . HIS A 1 153 ? 19.988 -0.216 -19.517 1.00 89.06 153 HIS A N 1
ATOM 1254 C CA . HIS A 1 153 ? 20.381 0.966 -18.730 1.00 89.06 153 HIS A CA 1
ATOM 1255 C C . HIS A 1 153 ? 20.458 2.244 -19.573 1.00 89.06 153 HIS A C 1
ATOM 1257 O O . HIS A 1 153 ? 20.130 3.315 -19.075 1.00 89.06 153 HIS A O 1
ATOM 1263 N N . PHE A 1 154 ? 20.775 2.142 -20.866 1.00 87.75 154 PHE A N 1
ATOM 1264 C CA . PHE A 1 154 ? 20.776 3.298 -21.767 1.00 87.75 154 PHE A CA 1
ATOM 1265 C C . PHE A 1 154 ? 19.388 3.953 -21.908 1.00 87.75 154 PHE A C 1
ATOM 1267 O O . PHE A 1 154 ? 19.296 5.173 -22.030 1.00 87.75 154 PHE A O 1
ATOM 1274 N N . VAL A 1 155 ? 18.303 3.166 -21.847 1.00 88.50 155 VAL A N 1
ATOM 1275 C CA . VAL A 1 155 ? 16.921 3.676 -21.911 1.00 88.50 155 VAL A CA 1
ATOM 1276 C C . VAL A 1 155 ? 16.619 4.519 -20.678 1.00 88.50 155 VAL A C 1
ATOM 1278 O O . VAL A 1 155 ? 16.030 5.594 -20.788 1.00 88.50 155 VAL A O 1
ATOM 1281 N N . ARG A 1 156 ? 17.072 4.049 -19.509 1.00 89.62 156 ARG A N 1
ATOM 1282 C CA . ARG A 1 156 ? 16.988 4.791 -18.252 1.00 89.62 156 ARG A CA 1
ATOM 1283 C C . ARG A 1 156 ? 17.768 6.101 -18.344 1.00 89.62 156 ARG A C 1
ATOM 1285 O O . ARG A 1 156 ? 17.181 7.147 -18.107 1.00 89.62 156 ARG A O 1
ATOM 1292 N N . SER A 1 157 ? 19.043 6.063 -18.729 1.00 88.69 157 SER A N 1
ATOM 1293 C CA . SER A 1 157 ? 19.874 7.273 -18.816 1.00 88.69 157 SER A CA 1
ATOM 1294 C C . SER A 1 157 ? 19.311 8.297 -19.804 1.00 88.69 157 SER A C 1
ATOM 1296 O O . SER A 1 157 ? 19.320 9.492 -19.529 1.00 88.69 157 SER A O 1
ATOM 1298 N N . SER A 1 158 ? 18.763 7.839 -20.934 1.00 89.88 158 SER A N 1
ATOM 1299 C CA . SER A 1 158 ? 18.080 8.714 -21.892 1.00 89.88 158 SER A CA 1
ATOM 1300 C C . SER A 1 158 ? 16.811 9.337 -21.302 1.00 89.88 158 SER A C 1
ATOM 1302 O O . SER A 1 158 ? 16.545 10.513 -21.534 1.00 89.88 158 SER A O 1
ATOM 1304 N N . TYR A 1 159 ? 16.028 8.578 -20.530 1.00 89.88 159 TYR A N 1
ATOM 1305 C CA . TYR A 1 159 ? 14.863 9.114 -19.830 1.00 89.88 159 TYR A CA 1
ATOM 1306 C C . TYR A 1 159 ? 15.254 10.155 -18.776 1.00 89.88 159 TYR A C 1
ATOM 1308 O O . TYR A 1 159 ? 14.712 11.259 -18.800 1.00 89.88 159 TYR A O 1
ATOM 1316 N N . GLU A 1 160 ? 16.222 9.838 -17.915 1.00 89.06 160 GLU A N 1
ATOM 1317 C CA . GLU A 1 160 ? 16.708 10.742 -16.867 1.00 89.06 160 GLU A CA 1
ATOM 1318 C C . GLU A 1 160 ? 17.205 12.059 -17.472 1.00 89.06 160 GLU A C 1
ATOM 1320 O O . GLU A 1 160 ? 16.724 13.117 -17.084 1.00 89.06 160 GLU A O 1
ATOM 1325 N N . ALA A 1 161 ? 18.008 12.001 -18.539 1.00 86.94 161 ALA A N 1
ATOM 1326 C CA . ALA A 1 161 ? 18.460 13.195 -19.252 1.00 86.94 161 ALA A CA 1
ATOM 1327 C C . ALA A 1 161 ? 17.304 14.052 -19.807 1.00 86.94 161 ALA A C 1
ATOM 1329 O O . ALA A 1 161 ? 17.393 15.279 -19.806 1.00 86.94 161 ALA A O 1
ATOM 1330 N N . THR A 1 162 ? 16.205 13.436 -20.271 1.00 87.19 162 THR A N 1
ATOM 1331 C CA . THR A 1 162 ? 15.028 14.202 -20.727 1.00 87.19 162 THR A CA 1
ATOM 1332 C C . THR A 1 162 ? 14.290 14.892 -19.583 1.00 87.19 162 THR A C 1
ATOM 1334 O O . THR A 1 162 ? 13.808 16.007 -19.766 1.00 87.19 162 THR A O 1
ATOM 1337 N N . VAL A 1 163 ? 14.217 14.256 -18.411 1.00 85.62 163 VAL A N 1
ATOM 1338 C CA . VAL A 1 163 ? 13.597 14.847 -17.216 1.00 85.62 163 VAL A CA 1
ATOM 1339 C C . VAL A 1 163 ? 14.477 15.967 -16.662 1.00 85.62 163 VAL A C 1
ATOM 1341 O O . VAL A 1 163 ? 13.964 17.037 -16.353 1.00 85.62 163 VAL A O 1
ATOM 1344 N N . ASP A 1 164 ? 15.793 15.769 -16.623 1.00 85.94 164 ASP A N 1
ATOM 1345 C CA . ASP A 1 164 ? 16.754 16.763 -16.137 1.00 85.94 164 ASP A CA 1
ATOM 1346 C C . ASP A 1 164 ? 16.788 18.004 -17.035 1.00 85.94 164 ASP A C 1
ATOM 1348 O O . ASP A 1 164 ? 16.798 19.129 -16.541 1.00 85.94 164 ASP A O 1
ATOM 1352 N N . ALA A 1 165 ? 16.730 17.822 -18.357 1.00 85.19 165 ALA A N 1
ATOM 1353 C CA . ALA A 1 165 ? 16.630 18.932 -19.302 1.00 85.19 165 ALA A CA 1
ATOM 1354 C C . ALA A 1 165 ? 15.314 19.715 -19.139 1.00 85.19 165 ALA A C 1
ATOM 1356 O O . ALA A 1 165 ? 15.308 20.949 -19.185 1.00 85.19 165 ALA A O 1
ATOM 1357 N N . ALA A 1 166 ? 14.201 19.011 -18.906 1.00 82.81 166 ALA A N 1
ATOM 1358 C CA . ALA A 1 166 ? 12.920 19.641 -18.602 1.00 82.81 166 ALA A CA 1
ATOM 1359 C C . ALA A 1 166 ? 12.957 20.382 -17.254 1.00 82.81 166 ALA A C 1
ATOM 1361 O O . ALA A 1 166 ? 12.401 21.466 -17.141 1.00 82.81 166 ALA A O 1
ATOM 1362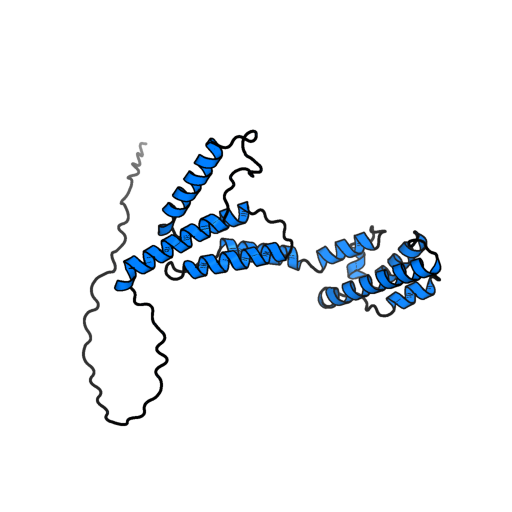 N N . ALA A 1 167 ? 13.653 19.846 -16.249 1.00 83.56 167 ALA A N 1
ATOM 1363 C CA . ALA A 1 167 ? 13.835 20.494 -14.951 1.00 83.56 167 ALA A CA 1
ATOM 1364 C C . ALA A 1 167 ? 14.741 21.725 -15.015 1.00 83.56 167 ALA A C 1
ATOM 1366 O O . ALA A 1 167 ? 14.456 22.716 -14.351 1.00 83.56 167 ALA A O 1
ATOM 1367 N N . ALA A 1 168 ? 15.787 21.701 -15.842 1.00 80.88 168 ALA A N 1
ATOM 1368 C CA . ALA A 1 168 ? 16.683 22.839 -16.039 1.00 80.88 168 ALA A CA 1
ATOM 1369 C C . ALA A 1 168 ? 16.002 24.035 -16.726 1.00 80.88 168 ALA A C 1
ATOM 1371 O O . ALA A 1 168 ? 16.441 25.170 -16.567 1.00 80.88 168 ALA A O 1
ATOM 1372 N N . THR A 1 169 ? 14.941 23.779 -17.492 1.00 80.31 169 THR A N 1
ATOM 1373 C CA . THR A 1 169 ? 14.150 24.798 -18.201 1.00 80.31 169 THR A CA 1
ATOM 1374 C C . THR A 1 169 ? 12.832 25.121 -17.497 1.00 80.31 169 THR A C 1
ATOM 1376 O O . THR A 1 169 ? 12.079 25.971 -17.968 1.00 80.31 169 THR A O 1
ATOM 1379 N N . TRP A 1 170 ? 12.548 24.457 -16.372 1.00 76.06 170 TRP A N 1
ATOM 1380 C CA . TRP A 1 170 ? 11.311 24.635 -15.627 1.00 76.06 170 TRP A CA 1
ATOM 1381 C C . TRP A 1 170 ? 11.357 25.922 -14.803 1.00 76.06 170 TRP A C 1
ATOM 1383 O O . TRP A 1 170 ? 12.170 26.068 -13.891 1.00 76.06 170 TRP A O 1
ATOM 1393 N N . ASP A 1 171 ? 10.436 26.829 -15.108 1.00 71.50 171 ASP A N 1
ATOM 1394 C CA . ASP A 1 171 ? 10.168 28.038 -14.340 1.00 71.50 171 ASP A CA 1
ATOM 1395 C C . ASP A 1 171 ? 8.742 27.961 -13.782 1.00 71.50 171 ASP A C 1
ATOM 1397 O O . ASP A 1 171 ? 7.760 27.842 -14.522 1.00 71.50 171 ASP A O 1
ATOM 1401 N N . ALA A 1 172 ? 8.635 28.033 -12.454 1.00 63.16 172 ALA A N 1
ATOM 1402 C CA . ALA A 1 172 ? 7.373 27.971 -11.722 1.00 63.16 172 ALA A CA 1
ATOM 1403 C C . ALA A 1 172 ? 6.406 29.114 -12.084 1.00 63.16 172 ALA A C 1
ATOM 1405 O O . ALA A 1 172 ? 5.214 29.010 -11.807 1.00 63.16 172 ALA A O 1
ATOM 1406 N N . THR A 1 173 ? 6.905 30.204 -12.676 1.00 62.59 173 THR A N 1
ATOM 1407 C CA . THR A 1 173 ? 6.106 31.393 -13.006 1.00 62.59 173 THR A CA 1
ATOM 1408 C C . THR A 1 173 ? 5.513 31.380 -14.416 1.00 62.59 173 THR A C 1
ATOM 1410 O O . THR A 1 173 ? 4.509 32.049 -14.653 1.00 62.59 173 THR A O 1
ATOM 1413 N N . THR A 1 174 ? 6.081 30.606 -15.346 1.00 59.62 174 THR A N 1
ATOM 1414 C CA . THR A 1 174 ? 5.620 30.508 -16.749 1.00 59.62 174 THR A CA 1
ATOM 1415 C C . THR A 1 174 ? 4.965 29.171 -17.087 1.00 59.62 174 THR A C 1
ATOM 1417 O O . THR A 1 174 ? 4.322 29.048 -18.132 1.00 59.62 174 THR A O 1
ATOM 1420 N N . ALA A 1 175 ? 5.091 28.169 -16.217 1.00 58.12 175 ALA A N 1
ATOM 1421 C CA . ALA A 1 175 ? 4.430 26.884 -16.378 1.00 58.12 175 ALA A CA 1
ATOM 1422 C C . ALA A 1 175 ? 2.919 27.025 -16.121 1.00 58.12 175 ALA A C 1
ATOM 1424 O O . ALA A 1 175 ? 2.456 26.937 -14.986 1.00 58.12 175 ALA A O 1
ATOM 1425 N N . ALA A 1 176 ? 2.140 27.239 -17.183 1.00 51.72 176 ALA A N 1
ATOM 1426 C CA . ALA A 1 176 ? 0.685 27.125 -17.138 1.00 51.72 176 ALA A CA 1
ATOM 1427 C C . ALA A 1 176 ? 0.303 25.738 -16.583 1.00 51.72 176 ALA A C 1
ATOM 1429 O O . ALA A 1 176 ? 0.535 24.731 -17.245 1.00 51.72 176 ALA A O 1
ATOM 1430 N N . GLU A 1 177 ? -0.196 25.693 -15.342 1.00 53.38 177 GLU A N 1
ATOM 1431 C CA . GLU A 1 177 ? -0.694 24.489 -14.645 1.00 53.38 177 GLU A CA 1
ATOM 1432 C C . GLU A 1 177 ? 0.240 23.254 -14.672 1.00 53.38 177 GLU A C 1
ATOM 1434 O O . GLU A 1 177 ? -0.207 22.115 -14.545 1.00 53.38 177 GLU A O 1
ATOM 1439 N N . GLY A 1 178 ? 1.552 23.451 -14.833 1.00 54.31 178 GLY A N 1
ATOM 1440 C CA . GLY A 1 178 ? 2.513 22.357 -14.979 1.00 54.31 178 GLY A CA 1
ATOM 1441 C C . GLY A 1 178 ? 3.186 21.977 -13.662 1.00 54.31 178 GLY A C 1
ATOM 1442 O O . GLY A 1 178 ? 3.995 22.745 -13.139 1.00 54.31 178 GLY A O 1
ATOM 1443 N N . GLU A 1 179 ? 2.918 20.771 -13.153 1.00 64.62 179 GLU A N 1
ATOM 1444 C CA . GLU A 1 179 ? 3.703 20.179 -12.061 1.00 64.62 179 GLU A CA 1
ATOM 1445 C C . GLU A 1 179 ? 5.197 20.114 -12.424 1.00 64.62 179 GLU A C 1
ATOM 1447 O O . GLU A 1 179 ? 5.566 19.897 -13.582 1.00 64.62 179 GLU A O 1
ATOM 1452 N N . LYS A 1 180 ? 6.068 20.273 -11.418 1.00 71.31 180 LYS A N 1
ATOM 1453 C CA . LYS A 1 180 ? 7.521 20.119 -11.571 1.00 71.31 180 LYS A CA 1
ATOM 1454 C C . LYS A 1 180 ? 7.834 18.794 -12.290 1.00 71.31 180 LYS A C 1
ATOM 1456 O O . LYS A 1 180 ? 7.246 17.775 -11.928 1.00 71.31 180 LYS A O 1
ATOM 1461 N N . PRO A 1 181 ? 8.764 18.759 -13.260 1.00 76.50 181 PRO A N 1
ATOM 1462 C CA . PRO A 1 181 ? 9.185 17.504 -13.863 1.00 76.50 181 PRO A CA 1
ATOM 1463 C C . PRO A 1 181 ? 9.765 16.581 -12.785 1.00 76.50 181 PRO A C 1
ATOM 1465 O O . PRO A 1 181 ? 10.740 16.915 -12.110 1.00 76.50 181 PRO A O 1
ATOM 1468 N N . VAL A 1 182 ? 9.123 15.427 -12.604 1.00 82.38 182 VAL A N 1
ATOM 1469 C CA . VAL A 1 182 ? 9.504 14.376 -11.653 1.00 82.38 182 VAL A CA 1
ATOM 1470 C C . VAL A 1 182 ? 9.747 13.091 -12.431 1.00 82.38 182 VAL A C 1
ATOM 1472 O O . VAL A 1 182 ? 9.093 12.835 -13.443 1.00 82.38 182 VAL A O 1
ATOM 1475 N N . TYR A 1 183 ? 10.667 12.259 -11.948 1.00 84.81 183 TYR A N 1
ATOM 1476 C CA . TYR A 1 183 ? 10.856 10.918 -12.483 1.00 84.81 183 TYR A CA 1
ATOM 1477 C C . TYR A 1 183 ? 9.604 10.068 -12.245 1.00 84.81 183 TYR A C 1
ATOM 1479 O O . TYR A 1 183 ? 9.250 9.729 -11.117 1.00 84.81 183 TYR A O 1
ATOM 1487 N N . ARG A 1 184 ? 8.929 9.706 -13.330 1.00 85.94 184 ARG A N 1
ATOM 1488 C CA . ARG A 1 184 ? 7.711 8.898 -13.324 1.00 85.94 184 ARG A CA 1
ATOM 1489 C C . ARG A 1 184 ? 8.038 7.494 -13.810 1.00 85.94 184 ARG A C 1
ATOM 1491 O O . ARG A 1 184 ? 8.432 7.278 -14.956 1.00 85.94 184 ARG A O 1
ATOM 1498 N N . ALA A 1 185 ? 7.823 6.510 -12.941 1.00 85.25 185 ALA A N 1
ATOM 1499 C CA . ALA A 1 185 ? 8.059 5.102 -13.261 1.00 85.25 185 ALA A CA 1
ATOM 1500 C C . ALA A 1 185 ? 7.227 4.624 -14.465 1.00 85.25 185 ALA A C 1
ATOM 1502 O O . ALA A 1 185 ? 7.723 3.860 -15.288 1.00 85.25 185 ALA A O 1
ATOM 1503 N N . VAL A 1 186 ? 5.992 5.114 -14.615 1.00 86.19 186 VAL A N 1
ATOM 1504 C CA . VAL A 1 186 ? 5.096 4.758 -15.731 1.00 86.19 186 VAL A CA 1
ATOM 1505 C C . VAL A 1 186 ? 5.698 5.144 -17.089 1.00 86.19 186 VAL A C 1
ATOM 1507 O O . VAL A 1 186 ? 5.690 4.332 -18.017 1.00 86.19 186 VAL A O 1
ATOM 1510 N N . ASP A 1 187 ? 6.289 6.336 -17.190 1.00 87.12 187 ASP A N 1
ATOM 1511 C CA . ASP A 1 187 ? 6.905 6.825 -18.429 1.00 87.12 187 ASP A CA 1
ATOM 1512 C C . ASP A 1 187 ? 8.158 6.017 -18.785 1.00 87.12 187 ASP A C 1
ATOM 1514 O O . ASP A 1 187 ? 8.376 5.663 -19.949 1.00 87.12 187 ASP A O 1
ATOM 1518 N N . LEU A 1 188 ? 8.964 5.669 -17.775 1.00 89.19 188 LEU A N 1
ATOM 1519 C CA . LEU A 1 188 ? 10.129 4.806 -17.951 1.00 89.19 188 LEU A CA 1
ATOM 1520 C C . LEU A 1 188 ? 9.716 3.401 -18.423 1.00 89.19 188 LEU A C 1
ATOM 1522 O O . LEU A 1 188 ? 10.313 2.874 -19.362 1.00 89.19 188 LEU A O 1
ATOM 1526 N N . ILE A 1 189 ? 8.658 2.817 -17.849 1.00 90.31 189 ILE A N 1
ATOM 1527 C CA . ILE A 1 189 ? 8.127 1.508 -18.268 1.00 90.31 189 ILE A CA 1
ATOM 1528 C C . ILE A 1 189 ? 7.665 1.539 -19.725 1.00 90.31 189 ILE A C 1
ATOM 1530 O O . ILE A 1 189 ? 7.983 0.621 -20.482 1.00 90.31 189 ILE A O 1
ATOM 1534 N N . ALA A 1 190 ? 6.963 2.592 -20.150 1.00 88.75 190 ALA A N 1
ATOM 1535 C CA . ALA A 1 190 ? 6.523 2.728 -21.537 1.00 88.75 190 ALA A CA 1
ATOM 1536 C C . ALA A 1 190 ? 7.713 2.748 -22.515 1.00 88.75 190 ALA A C 1
ATOM 1538 O O . ALA A 1 190 ? 7.694 2.058 -23.540 1.00 88.75 190 ALA A O 1
ATOM 1539 N N . ARG A 1 191 ? 8.784 3.481 -22.177 1.00 90.44 191 ARG A N 1
ATOM 1540 C CA . ARG A 1 191 ? 10.020 3.523 -22.978 1.00 90.44 191 ARG A CA 1
ATOM 1541 C C . ARG A 1 191 ? 10.733 2.170 -23.012 1.00 90.44 191 ARG A C 1
ATOM 1543 O O . ARG A 1 191 ? 11.143 1.732 -24.085 1.00 90.44 191 ARG A O 1
ATOM 1550 N N . LEU A 1 192 ? 10.821 1.478 -21.876 1.00 90.00 192 LEU A N 1
ATOM 1551 C CA . LEU A 1 192 ? 11.422 0.144 -21.782 1.00 90.00 192 LEU A CA 1
ATOM 1552 C C . LEU A 1 192 ? 10.646 -0.903 -22.590 1.00 90.00 192 LEU A C 1
ATOM 1554 O O . LEU A 1 192 ? 11.258 -1.671 -23.328 1.00 90.00 192 LEU A O 1
ATOM 1558 N N . LYS A 1 193 ? 9.308 -0.911 -22.516 1.00 90.12 193 LYS A N 1
ATOM 1559 C CA . LYS A 1 193 ? 8.458 -1.816 -23.312 1.00 90.12 193 LYS A CA 1
ATOM 1560 C C . LYS A 1 193 ? 8.615 -1.570 -24.811 1.00 90.12 193 LYS A C 1
ATOM 1562 O O . LYS A 1 193 ? 8.708 -2.526 -25.585 1.00 90.12 193 LYS A O 1
ATOM 1567 N N . LYS A 1 194 ? 8.683 -0.302 -25.229 1.00 88.81 194 LYS A N 1
ATOM 1568 C CA . LYS A 1 194 ? 8.927 0.064 -26.631 1.00 88.81 194 LYS A CA 1
ATOM 1569 C C . LYS A 1 194 ? 10.272 -0.478 -27.110 1.00 88.81 194 LYS A C 1
ATOM 1571 O O . LYS A 1 194 ? 10.329 -1.133 -28.147 1.00 88.81 194 LYS A O 1
ATOM 1576 N N . GLU A 1 195 ? 11.328 -0.274 -26.330 1.00 88.12 195 GLU A N 1
ATOM 1577 C CA . GLU A 1 195 ? 12.665 -0.726 -26.708 1.00 88.12 195 GLU A CA 1
ATOM 1578 C C . GLU A 1 195 ? 12.802 -2.251 -26.696 1.00 88.12 195 GLU A C 1
ATOM 1580 O O . GLU A 1 195 ? 13.388 -2.838 -27.605 1.00 88.12 195 GLU A O 1
ATOM 1585 N N . PHE A 1 196 ? 12.172 -2.922 -25.732 1.00 86.88 196 PHE A N 1
ATOM 1586 C CA . PHE A 1 196 ? 12.087 -4.380 -25.714 1.00 86.88 196 PHE A CA 1
ATOM 1587 C C . PHE A 1 196 ? 11.352 -4.928 -26.945 1.00 86.88 196 PHE A C 1
ATOM 1589 O O . PHE A 1 196 ? 11.757 -5.935 -27.528 1.00 86.88 196 PHE A O 1
ATOM 1596 N N . THR A 1 197 ? 10.295 -4.246 -27.390 1.00 85.81 197 THR A N 1
ATOM 1597 C CA . THR A 1 197 ? 9.571 -4.606 -28.615 1.00 85.81 197 THR A CA 1
ATOM 1598 C C . THR A 1 197 ? 10.460 -4.439 -29.848 1.00 85.81 197 THR A C 1
ATOM 1600 O O . THR A 1 197 ? 10.523 -5.348 -30.675 1.00 85.81 197 THR A O 1
ATOM 1603 N N . ASN A 1 198 ? 11.213 -3.338 -29.939 1.00 85.38 198 ASN A N 1
ATOM 1604 C CA . ASN A 1 198 ? 12.189 -3.114 -31.011 1.00 85.38 198 ASN A CA 1
ATOM 1605 C C . ASN A 1 198 ? 13.249 -4.224 -31.047 1.00 85.38 198 ASN A C 1
ATOM 1607 O O . ASN A 1 198 ? 13.511 -4.786 -32.109 1.00 85.38 198 ASN A O 1
ATOM 1611 N N . TYR A 1 199 ? 13.794 -4.594 -29.884 1.00 81.44 199 TYR A N 1
ATOM 1612 C CA . TYR A 1 199 ? 14.742 -5.700 -29.738 1.00 81.44 199 TYR A CA 1
ATOM 1613 C C . TYR A 1 199 ? 14.149 -7.039 -30.200 1.00 81.44 199 TYR A C 1
ATOM 1615 O O . TYR A 1 199 ? 14.798 -7.810 -30.906 1.00 81.44 199 TYR A O 1
ATOM 1623 N N . ARG A 1 200 ? 12.895 -7.335 -29.837 1.00 78.88 200 ARG A N 1
ATOM 1624 C CA . ARG A 1 200 ? 12.215 -8.563 -30.280 1.00 78.88 200 ARG A CA 1
ATOM 1625 C C . ARG A 1 200 ? 12.012 -8.601 -31.789 1.00 78.88 200 ARG A C 1
ATOM 1627 O O . ARG A 1 200 ? 12.114 -9.676 -32.370 1.00 78.88 200 ARG A O 1
ATOM 1634 N N . LEU A 1 201 ? 11.724 -7.462 -32.413 1.00 79.75 201 LEU A N 1
ATOM 1635 C CA . LEU A 1 201 ? 11.546 -7.360 -33.861 1.00 79.75 201 LEU A CA 1
ATOM 1636 C C . LEU A 1 201 ? 12.876 -7.520 -34.608 1.00 79.75 201 LEU A C 1
ATOM 1638 O O . LEU A 1 201 ? 12.931 -8.260 -35.590 1.00 79.75 201 LEU A O 1
ATOM 1642 N N . SER A 1 202 ? 13.952 -6.895 -34.123 1.00 76.12 202 SER A N 1
ATOM 1643 C CA . SER A 1 202 ? 15.284 -7.001 -34.732 1.00 76.12 202 SER A CA 1
ATOM 1644 C C . SER A 1 202 ? 15.913 -8.387 -34.550 1.00 76.12 202 SER A C 1
ATOM 1646 O O . SER A 1 202 ? 16.577 -8.881 -35.461 1.00 76.12 202 SER A O 1
ATOM 1648 N N . ASN A 1 203 ? 15.624 -9.066 -33.435 1.00 66.44 203 ASN A N 1
ATOM 1649 C CA . ASN A 1 203 ? 16.158 -10.395 -33.118 1.00 66.44 203 ASN A CA 1
ATOM 1650 C C . ASN A 1 203 ? 15.158 -11.547 -33.331 1.00 66.44 203 ASN A C 1
ATOM 1652 O O . ASN A 1 203 ? 15.422 -12.683 -32.927 1.00 66.44 203 ASN A O 1
ATOM 1656 N N . ALA A 1 204 ? 14.036 -11.300 -34.017 1.00 58.91 204 ALA A N 1
ATOM 1657 C CA . ALA A 1 204 ? 13.011 -12.307 -34.315 1.00 58.91 204 ALA A CA 1
ATOM 1658 C C . ALA A 1 204 ? 13.544 -13.516 -35.111 1.00 58.91 204 ALA A C 1
ATOM 1660 O O . ALA A 1 204 ? 12.953 -14.594 -35.072 1.00 58.91 204 ALA A O 1
ATOM 1661 N N . ARG A 1 205 ? 14.671 -13.358 -35.821 1.00 52.56 205 ARG A N 1
ATOM 1662 C CA . ARG A 1 205 ? 15.340 -14.449 -36.551 1.00 52.56 205 ARG A CA 1
ATOM 1663 C C . ARG A 1 205 ? 16.169 -15.374 -35.654 1.00 52.56 205 ARG A C 1
ATOM 1665 O O . ARG A 1 205 ? 16.448 -16.494 -36.064 1.00 52.56 205 ARG A O 1
ATOM 1672 N N . THR A 1 206 ? 16.546 -14.937 -34.454 1.00 52.16 206 THR A N 1
ATOM 1673 C CA . THR A 1 206 ? 17.506 -15.646 -33.590 1.00 52.16 206 THR A CA 1
ATOM 1674 C C . THR A 1 206 ? 16.828 -16.467 -32.491 1.00 52.16 206 THR A C 1
ATOM 1676 O O . THR A 1 206 ? 17.410 -17.432 -32.008 1.00 52.16 206 THR A O 1
ATOM 1679 N N . TYR A 1 207 ? 15.582 -16.140 -32.129 1.00 43.62 207 TYR A N 1
ATOM 1680 C CA . TYR A 1 207 ? 14.778 -16.911 -31.176 1.00 43.62 207 TYR A CA 1
ATOM 1681 C C . TYR A 1 207 ? 13.324 -16.987 -31.653 1.00 43.62 207 TYR A C 1
ATOM 1683 O O . TYR A 1 207 ? 12.542 -16.069 -31.385 1.00 43.62 207 TYR A O 1
ATOM 1691 N N . PRO A 1 208 ? 12.923 -18.061 -32.359 1.00 42.25 208 PRO A N 1
ATOM 1692 C CA . PRO A 1 208 ? 11.530 -18.232 -32.726 1.00 42.25 208 PRO A CA 1
ATOM 1693 C C . PRO A 1 208 ? 10.709 -18.365 -31.443 1.00 42.25 208 PRO A C 1
ATOM 1695 O O . PRO A 1 208 ? 10.934 -19.253 -30.618 1.00 42.25 208 PRO A O 1
ATOM 1698 N N . SER A 1 209 ? 9.746 -17.460 -31.270 1.00 43.28 209 SER A N 1
ATOM 1699 C CA . SER A 1 209 ? 8.697 -17.621 -30.270 1.00 43.28 209 SER A CA 1
ATOM 1700 C C . SER A 1 209 ? 8.057 -18.986 -30.512 1.00 43.28 209 SER A C 1
ATOM 1702 O O . SER A 1 209 ? 7.525 -19.227 -31.597 1.00 43.28 209 SER A O 1
ATOM 1704 N N . LYS A 1 210 ? 8.158 -19.902 -29.540 1.00 43.69 210 LYS A N 1
ATOM 1705 C CA . LYS A 1 210 ? 7.423 -21.167 -29.586 1.00 43.69 210 LYS A CA 1
ATOM 1706 C C . LYS A 1 210 ? 5.939 -20.821 -29.588 1.00 43.69 210 LYS A C 1
ATOM 1708 O O . LYS A 1 210 ? 5.337 -20.657 -28.530 1.00 43.69 210 LYS A O 1
ATOM 1713 N N . LYS A 1 211 ? 5.348 -20.703 -30.777 1.00 38.00 211 LYS A N 1
ATOM 1714 C CA . LYS A 1 211 ? 3.910 -20.861 -30.925 1.00 38.00 211 LYS A CA 1
ATOM 1715 C C . LYS A 1 211 ? 3.607 -22.264 -30.418 1.00 38.00 211 LYS A C 1
ATOM 1717 O O . LYS A 1 211 ? 4.177 -23.245 -30.890 1.00 38.00 211 LYS A O 1
ATOM 1722 N N . SER A 1 212 ? 2.788 -22.342 -29.381 1.00 39.81 212 SER A N 1
ATOM 1723 C CA . SER A 1 212 ? 2.159 -23.579 -28.964 1.00 39.81 212 SER A CA 1
ATOM 1724 C C . SER A 1 212 ? 1.252 -24.028 -30.105 1.00 39.81 212 SER A C 1
ATOM 1726 O O . SER A 1 212 ? 0.102 -23.607 -30.207 1.00 39.81 212 SER A O 1
ATOM 1728 N N . ASP A 1 213 ? 1.783 -24.867 -30.991 1.00 36.19 213 ASP A N 1
ATOM 1729 C CA . ASP A 1 213 ? 0.969 -25.591 -31.955 1.00 36.19 213 ASP A CA 1
ATOM 1730 C C . ASP A 1 213 ? 0.043 -26.527 -31.170 1.00 36.19 213 ASP A C 1
ATOM 1732 O O . ASP A 1 213 ? 0.400 -27.645 -30.794 1.00 36.19 213 ASP A O 1
ATOM 1736 N N . LYS A 1 214 ? -1.183 -26.060 -30.914 1.00 40.31 214 LYS A N 1
ATOM 1737 C CA . LYS A 1 214 ? -2.333 -26.943 -30.727 1.00 40.31 214 LYS A CA 1
ATOM 1738 C C . LYS A 1 214 ? -2.532 -27.669 -32.053 1.00 40.31 214 LYS A C 1
ATOM 1740 O O . LYS A 1 214 ? -3.263 -27.206 -32.924 1.00 40.31 214 LYS A O 1
ATOM 1745 N N . LYS A 1 215 ? -1.841 -28.797 -32.214 1.00 34.59 215 LYS A N 1
ATOM 1746 C CA . LYS A 1 215 ? -2.061 -29.704 -33.333 1.00 34.59 215 LYS A CA 1
ATOM 1747 C C . LYS A 1 215 ? -3.409 -30.388 -33.112 1.00 34.59 215 LYS A C 1
ATOM 1749 O O . LYS A 1 215 ? -3.559 -31.244 -32.243 1.00 34.59 215 LYS A O 1
ATOM 1754 N N . SER A 1 216 ? -4.396 -29.918 -33.865 1.00 32.50 216 SER A N 1
ATOM 1755 C CA . SER A 1 216 ? -5.643 -30.612 -34.153 1.00 32.50 216 SER A CA 1
ATOM 1756 C C . SER A 1 216 ? -5.346 -32.032 -34.637 1.00 32.50 216 SER A C 1
ATOM 1758 O O . SER A 1 216 ? -4.358 -32.281 -35.331 1.00 32.50 216 SER A O 1
ATOM 1760 N N . GLY A 1 217 ? -6.186 -32.974 -34.213 1.00 34.03 217 GLY A N 1
ATOM 1761 C CA . GLY A 1 217 ? -6.016 -34.384 -34.518 1.00 34.03 217 GLY A CA 1
ATOM 1762 C C . GLY A 1 217 ? -6.101 -34.683 -36.013 1.00 34.03 217 GLY A C 1
ATOM 1763 O O . GLY A 1 217 ? -6.980 -34.187 -36.714 1.00 34.03 217 GLY A O 1
ATOM 1764 N N . SER A 1 218 ? -5.231 -35.576 -36.471 1.00 28.23 218 SER A N 1
ATOM 1765 C CA . SER A 1 218 ? -5.585 -36.525 -37.517 1.00 28.23 218 SER A CA 1
ATOM 1766 C C . SER A 1 218 ? -4.927 -37.870 -37.224 1.00 28.23 218 SER A C 1
ATOM 1768 O O . SER A 1 218 ? -3.730 -37.989 -36.960 1.00 28.23 218 SER A O 1
ATOM 1770 N N . THR A 1 219 ? -5.773 -38.888 -37.210 1.00 31.61 219 THR A N 1
ATOM 1771 C CA . THR A 1 219 ? -5.430 -40.301 -37.160 1.00 31.61 219 THR A CA 1
ATOM 1772 C C . THR A 1 219 ? -4.744 -40.698 -38.465 1.00 31.61 219 THR A C 1
ATOM 1774 O O . THR A 1 219 ? -5.313 -40.491 -39.532 1.00 31.61 219 THR A O 1
ATOM 1777 N N . SER A 1 220 ? -3.574 -41.334 -38.399 1.00 28.19 220 SER A N 1
ATOM 1778 C CA . SER A 1 220 ? -3.239 -42.440 -39.308 1.00 28.19 220 SER A CA 1
ATOM 1779 C C . SER A 1 220 ? -2.140 -43.317 -38.703 1.00 28.19 220 SER A C 1
ATOM 1781 O O . SER A 1 220 ? -1.182 -42.837 -38.100 1.00 28.19 220 SER A O 1
ATOM 1783 N N . GLN A 1 221 ? -2.369 -44.623 -38.801 1.00 30.06 221 GLN A N 1
ATOM 1784 C CA . GLN A 1 221 ? -1.492 -45.712 -38.391 1.00 30.06 221 GLN A CA 1
ATOM 1785 C C . GLN A 1 221 ? -0.257 -45.810 -39.297 1.00 30.06 221 GLN A C 1
ATOM 1787 O O . GLN A 1 221 ? -0.358 -45.563 -40.496 1.00 30.06 221 GLN A O 1
ATOM 1792 N N . GLY A 1 222 ? 0.846 -46.336 -38.752 1.00 26.39 222 GLY A N 1
ATOM 1793 C CA . GLY A 1 222 ? 1.794 -47.129 -39.539 1.00 26.39 222 GLY A CA 1
ATOM 1794 C C . GLY A 1 222 ? 3.272 -46.960 -39.185 1.00 26.39 222 GLY A C 1
ATOM 1795 O O . GLY A 1 222 ? 3.862 -45.932 -39.482 1.00 26.39 222 GLY A O 1
ATOM 1796 N N . GLY A 1 223 ? 3.881 -48.035 -38.672 1.00 26.08 223 GLY A N 1
ATOM 1797 C CA . GLY A 1 223 ? 5.256 -48.410 -39.032 1.00 26.08 223 GLY A CA 1
ATOM 1798 C C . GLY A 1 223 ? 6.384 -47.939 -38.114 1.00 26.08 223 GLY A C 1
ATOM 1799 O O . GLY A 1 223 ? 6.799 -46.788 -38.134 1.00 26.08 223 GLY A O 1
ATOM 1800 N N . ALA A 1 224 ? 6.937 -48.883 -37.356 1.00 33.28 224 ALA A N 1
ATOM 1801 C CA . ALA A 1 224 ? 8.164 -48.734 -36.589 1.00 33.28 224 ALA A CA 1
ATOM 1802 C C . ALA A 1 224 ? 9.407 -48.606 -37.488 1.00 33.28 224 ALA A C 1
ATOM 1804 O O . ALA A 1 224 ? 9.564 -49.394 -38.415 1.00 33.28 224 ALA A O 1
ATOM 1805 N N . GLN A 1 225 ? 10.361 -47.747 -37.113 1.00 31.95 225 GLN A N 1
ATOM 1806 C CA . GLN A 1 225 ? 11.785 -48.073 -37.237 1.00 31.95 225 GLN A CA 1
ATOM 1807 C C . GLN A 1 225 ? 12.631 -47.219 -36.285 1.00 31.95 225 GLN A C 1
ATOM 1809 O O . GLN A 1 225 ? 12.723 -46.000 -36.402 1.00 31.95 225 GLN A O 1
ATOM 1814 N N . ARG A 1 226 ? 13.245 -47.900 -35.311 1.00 34.44 226 ARG A N 1
ATOM 1815 C CA . ARG A 1 226 ? 14.368 -47.400 -34.519 1.00 34.44 226 ARG A CA 1
ATOM 1816 C C . ARG A 1 226 ? 15.611 -47.376 -35.409 1.00 34.44 226 ARG A C 1
ATOM 1818 O O . ARG A 1 226 ? 15.937 -48.397 -36.010 1.00 34.44 226 ARG A O 1
ATOM 1825 N N . SER A 1 227 ? 16.352 -46.275 -35.394 1.00 35.00 227 SER A N 1
ATOM 1826 C CA . SER A 1 227 ? 17.785 -46.293 -35.688 1.00 35.00 227 SER A CA 1
ATOM 1827 C C . SER A 1 227 ? 18.510 -45.312 -34.773 1.00 35.00 227 SER A C 1
ATOM 1829 O O . SER A 1 227 ? 18.453 -44.098 -34.964 1.00 35.00 227 SER A O 1
ATOM 1831 N N . ASP A 1 228 ? 19.188 -45.873 -33.775 1.00 36.62 228 ASP A N 1
ATOM 1832 C CA . ASP A 1 228 ? 20.287 -45.238 -33.057 1.00 36.62 228 ASP A CA 1
ATOM 1833 C C . ASP A 1 228 ? 21.470 -45.016 -34.010 1.00 36.62 228 ASP A C 1
ATOM 1835 O O . ASP A 1 228 ? 21.955 -45.970 -34.621 1.00 36.62 228 ASP A O 1
ATOM 1839 N N . LYS A 1 229 ? 21.915 -43.757 -34.120 1.00 31.77 229 LYS A N 1
ATOM 1840 C CA . LYS A 1 229 ? 23.257 -43.247 -34.501 1.00 31.77 229 LYS A CA 1
ATOM 1841 C C . LYS A 1 229 ? 23.064 -41.766 -34.851 1.00 31.77 229 LYS A C 1
ATOM 1843 O O . LYS A 1 229 ? 22.443 -41.439 -35.847 1.00 31.77 229 LYS A O 1
ATOM 1848 N N . SER A 1 230 ? 23.489 -40.820 -34.023 1.00 35.56 230 SER A N 1
ATOM 1849 C CA . SER A 1 230 ? 24.880 -40.375 -34.010 1.00 35.56 230 SER A CA 1
ATOM 1850 C C . SER A 1 230 ? 25.170 -39.601 -32.722 1.00 35.56 230 SER A C 1
ATOM 1852 O O . SER A 1 230 ? 24.453 -38.672 -32.354 1.00 35.56 230 SER A O 1
ATOM 1854 N N . LYS A 1 231 ? 26.238 -40.013 -32.043 1.00 40.25 231 LYS A N 1
ATOM 1855 C CA . LYS A 1 231 ? 26.876 -39.336 -30.918 1.00 40.25 231 LYS A CA 1
ATOM 1856 C C . LYS A 1 231 ? 28.096 -38.615 -31.503 1.00 40.25 231 LYS A C 1
ATOM 1858 O O . LYS A 1 231 ? 29.005 -39.280 -31.987 1.00 40.25 231 LYS A O 1
ATOM 1863 N N . GLY A 1 232 ? 28.085 -37.286 -31.457 1.00 31.44 232 GLY A N 1
ATOM 1864 C CA . GLY A 1 232 ? 29.091 -36.371 -32.020 1.00 31.44 232 GLY A CA 1
ATOM 1865 C C . GLY A 1 232 ? 28.341 -35.260 -32.761 1.00 31.44 232 GLY A C 1
ATOM 1866 O O . GLY A 1 232 ? 27.561 -35.567 -33.644 1.00 31.44 232 GLY A O 1
ATOM 1867 N N . GLU A 1 233 ? 28.386 -33.984 -32.395 1.00 36.78 233 GLU A N 1
ATOM 1868 C CA . GLU A 1 233 ? 29.480 -33.192 -31.842 1.00 36.78 233 GLU A CA 1
ATOM 1869 C C . GLU A 1 233 ? 28.984 -32.349 -30.655 1.00 36.78 233 GLU A C 1
ATOM 1871 O O . GLU A 1 233 ? 28.035 -31.574 -30.759 1.00 36.78 233 GLU A O 1
ATOM 1876 N N . ARG A 1 234 ? 29.646 -32.471 -29.502 1.00 36.72 234 ARG A N 1
ATOM 1877 C CA . ARG A 1 234 ? 29.586 -31.461 -28.441 1.00 36.72 234 ARG A CA 1
ATOM 1878 C C . ARG A 1 234 ? 30.953 -30.795 -28.425 1.00 36.72 234 ARG A C 1
ATOM 1880 O O . ARG A 1 234 ? 31.836 -31.223 -27.693 1.00 36.72 234 ARG A O 1
ATOM 1887 N N . ALA A 1 235 ? 31.134 -29.798 -29.282 1.00 36.19 235 ALA A N 1
ATOM 1888 C CA . ALA A 1 235 ? 32.295 -28.925 -29.254 1.00 36.19 235 ALA A CA 1
ATOM 1889 C C . ALA A 1 235 ? 31.881 -27.495 -29.628 1.00 36.19 235 ALA A C 1
ATOM 1891 O O . ALA A 1 235 ? 31.253 -27.268 -30.654 1.00 36.19 235 ALA A O 1
ATOM 1892 N N . ASN A 1 236 ? 32.303 -26.565 -28.769 1.00 34.50 236 ASN A N 1
ATOM 1893 C CA . ASN A 1 236 ? 32.487 -25.131 -29.005 1.00 34.50 236 ASN A CA 1
ATOM 1894 C C . ASN A 1 236 ? 31.255 -24.213 -29.020 1.00 34.50 236 ASN A C 1
ATOM 1896 O O . ASN A 1 236 ? 30.729 -23.869 -30.068 1.00 34.50 236 ASN A O 1
ATOM 1900 N N . ALA A 1 237 ? 30.905 -23.704 -27.831 1.00 34.28 237 ALA A N 1
ATOM 1901 C CA . ALA A 1 237 ? 30.923 -22.258 -27.541 1.00 34.28 237 ALA A CA 1
ATOM 1902 C C . ALA A 1 237 ? 30.591 -21.996 -26.054 1.00 34.28 237 ALA A C 1
ATOM 1904 O O . ALA A 1 237 ? 29.572 -21.402 -25.715 1.00 34.28 237 ALA A O 1
ATOM 1905 N N . ALA A 1 238 ? 31.454 -22.451 -25.144 1.00 32.72 238 ALA A N 1
ATOM 1906 C CA . ALA A 1 238 ? 31.562 -21.856 -23.815 1.00 32.72 238 ALA A CA 1
ATOM 1907 C C . ALA A 1 238 ? 32.879 -21.079 -23.814 1.00 32.72 238 ALA A C 1
ATOM 1909 O O . ALA A 1 238 ? 33.946 -21.678 -23.712 1.00 32.72 238 ALA A O 1
ATOM 1910 N N . ALA A 1 239 ? 32.816 -19.765 -24.027 1.00 35.16 239 ALA A N 1
ATOM 1911 C CA . ALA A 1 239 ? 33.990 -18.917 -23.876 1.00 35.16 239 ALA A CA 1
ATOM 1912 C C . ALA A 1 239 ? 34.299 -18.788 -22.371 1.00 35.16 239 ALA A C 1
ATOM 1914 O O . ALA A 1 239 ? 33.422 -18.356 -21.616 1.00 35.16 239 ALA A O 1
ATOM 1915 N N . PRO A 1 240 ? 35.496 -19.180 -21.903 1.00 37.19 240 PRO A N 1
ATOM 1916 C CA . PRO A 1 240 ? 35.893 -18.976 -20.521 1.00 37.19 240 PRO A CA 1
ATOM 1917 C C . PRO A 1 240 ? 36.200 -17.491 -20.296 1.00 37.19 240 PRO A C 1
ATOM 1919 O O . PRO A 1 240 ? 36.967 -16.876 -21.036 1.00 37.19 240 PRO A O 1
ATOM 1922 N N . PHE A 1 241 ? 35.591 -16.922 -19.257 1.00 32.38 241 PHE A N 1
ATOM 1923 C CA . PHE A 1 241 ? 35.887 -15.584 -18.754 1.00 32.38 241 PHE A CA 1
ATOM 1924 C C . PHE A 1 241 ? 37.388 -15.483 -18.433 1.00 32.38 241 PHE A C 1
ATOM 1926 O O . PHE A 1 241 ? 37.888 -16.175 -17.543 1.00 32.38 241 PHE A O 1
ATOM 1933 N N . GLN A 1 242 ? 38.113 -14.628 -19.158 1.00 36.75 242 GLN A N 1
ATOM 1934 C CA . GLN A 1 242 ? 39.478 -14.249 -18.807 1.00 36.75 242 GLN A CA 1
ATOM 1935 C C . GLN A 1 242 ? 39.432 -13.398 -17.532 1.00 36.75 242 GLN A C 1
ATOM 1937 O O . GLN A 1 242 ? 38.831 -12.324 -17.509 1.00 36.75 242 GLN A O 1
ATOM 1942 N N . LYS A 1 243 ? 40.056 -13.885 -16.455 1.00 38.00 243 LYS A N 1
ATOM 1943 C CA . LYS A 1 243 ? 40.403 -13.057 -15.295 1.00 38.00 243 LYS A CA 1
ATOM 1944 C C . LYS A 1 243 ? 41.523 -12.092 -15.706 1.00 38.00 243 LYS A C 1
ATOM 1946 O O . LYS A 1 243 ? 42.519 -12.566 -16.249 1.00 38.00 243 LYS A O 1
ATOM 1951 N N . PRO A 1 244 ? 41.430 -10.787 -15.408 1.00 37.16 244 PRO A N 1
ATOM 1952 C CA . PRO A 1 244 ? 42.598 -9.919 -15.427 1.00 37.16 244 PRO A CA 1
ATOM 1953 C C . PRO A 1 244 ? 43.584 -10.363 -14.339 1.00 37.16 244 PRO A C 1
ATOM 1955 O O . PRO A 1 244 ? 43.216 -10.535 -13.177 1.00 37.16 244 PRO A O 1
ATOM 1958 N N . SER A 1 245 ? 44.821 -10.590 -14.758 1.00 36.41 245 SER A N 1
ATOM 1959 C CA . SER A 1 245 ? 45.980 -10.997 -13.970 1.00 36.41 245 SER A CA 1
ATOM 1960 C C . SER A 1 245 ? 46.505 -9.896 -13.037 1.00 36.41 245 SER A C 1
ATOM 1962 O O . SER A 1 245 ? 46.663 -8.751 -13.448 1.00 36.41 245 SER A O 1
ATOM 1964 N N . ASP A 1 246 ? 46.786 -10.310 -11.801 1.00 34.38 246 ASP A N 1
ATOM 1965 C CA . ASP A 1 246 ? 47.751 -9.831 -10.799 1.00 34.38 246 ASP A CA 1
ATOM 1966 C C . ASP A 1 246 ? 48.321 -8.401 -10.887 1.00 34.38 246 ASP A C 1
ATOM 1968 O O . ASP A 1 246 ? 49.227 -8.095 -11.664 1.00 34.38 246 ASP A O 1
ATOM 1972 N N . VAL A 1 247 ? 47.923 -7.572 -9.914 1.00 39.09 247 VAL A N 1
ATOM 1973 C CA . VAL A 1 247 ? 48.733 -6.450 -9.420 1.00 39.09 247 VAL A CA 1
ATOM 1974 C C . VAL A 1 247 ? 49.751 -7.008 -8.421 1.00 39.09 247 VAL A C 1
ATOM 1976 O O . VAL A 1 247 ? 49.394 -7.445 -7.326 1.00 39.09 247 VAL A O 1
ATOM 1979 N N . LYS A 1 248 ? 51.032 -6.989 -8.807 1.00 35.16 248 LYS A N 1
ATOM 1980 C CA . LYS A 1 248 ? 52.184 -7.291 -7.945 1.00 35.16 248 LYS A CA 1
ATOM 1981 C C . LYS A 1 248 ? 52.163 -6.409 -6.688 1.00 35.16 248 LYS A C 1
ATOM 1983 O O . LYS A 1 248 ? 52.249 -5.189 -6.784 1.00 35.16 248 LYS A O 1
ATOM 1988 N N . LYS A 1 249 ? 52.108 -7.030 -5.506 1.00 38.72 249 LYS A N 1
ATOM 1989 C CA . LYS A 1 249 ? 52.520 -6.408 -4.239 1.00 38.72 249 LYS A CA 1
ATOM 1990 C C . LYS A 1 249 ? 54.001 -6.710 -4.033 1.00 38.72 249 LYS A C 1
ATOM 1992 O O . LYS A 1 249 ? 54.349 -7.823 -3.644 1.00 38.72 249 LYS A O 1
ATOM 1997 N N . ASP A 1 250 ? 54.854 -5.724 -4.286 1.00 37.75 250 ASP A N 1
ATOM 1998 C CA . ASP A 1 250 ? 56.244 -5.768 -3.843 1.00 37.75 250 ASP A CA 1
ATOM 1999 C C . ASP A 1 250 ? 56.282 -5.722 -2.313 1.00 37.75 250 ASP A C 1
ATOM 2001 O O . ASP A 1 250 ? 55.871 -4.754 -1.670 1.00 37.75 250 ASP A O 1
ATOM 2005 N N . ARG A 1 251 ? 56.761 -6.817 -1.725 1.00 35.03 251 ARG A N 1
ATOM 2006 C CA . ARG A 1 251 ? 57.077 -6.944 -0.306 1.00 35.03 251 ARG A CA 1
ATOM 2007 C C . ARG A 1 251 ? 58.575 -6.681 -0.168 1.00 35.03 251 ARG A C 1
ATOM 2009 O O . ARG A 1 251 ? 59.377 -7.552 -0.483 1.00 35.03 251 ARG A O 1
ATOM 2016 N N . LYS A 1 252 ? 58.956 -5.486 0.287 1.00 36.69 252 LYS A N 1
ATOM 2017 C CA . LYS A 1 252 ? 60.308 -5.231 0.803 1.00 36.69 252 LYS A CA 1
ATOM 2018 C C . LYS A 1 252 ? 60.308 -5.516 2.303 1.00 36.69 252 LYS A C 1
ATOM 2020 O O . LYS A 1 252 ? 59.773 -4.738 3.085 1.00 36.69 252 LYS A O 1
ATOM 2025 N N . THR A 1 253 ? 60.873 -6.655 2.677 1.00 38.16 253 THR A N 1
ATOM 2026 C CA . THR A 1 253 ? 61.541 -6.857 3.967 1.00 38.16 253 THR A CA 1
ATOM 2027 C C . THR A 1 253 ? 62.950 -6.283 3.860 1.00 38.16 253 THR A C 1
ATOM 2029 O O . THR A 1 253 ? 63.654 -6.610 2.906 1.00 38.16 253 THR A O 1
ATOM 2032 N N . VAL A 1 254 ? 63.343 -5.448 4.818 1.00 41.06 254 VAL A N 1
ATOM 2033 C CA . VAL A 1 254 ? 64.743 -5.220 5.199 1.00 41.06 254 VAL A CA 1
ATOM 2034 C C . VAL A 1 254 ? 64.775 -5.183 6.727 1.00 41.06 254 VAL A C 1
ATOM 2036 O O . VAL A 1 254 ? 63.802 -4.736 7.338 1.00 41.06 254 VAL A O 1
ATOM 2039 N N . ASP A 1 255 ? 65.857 -5.755 7.243 1.00 38.75 255 ASP A N 1
ATOM 2040 C CA . ASP A 1 255 ? 66.226 -6.064 8.628 1.00 38.75 255 ASP A CA 1
ATOM 2041 C C . ASP A 1 255 ? 66.054 -4.940 9.661 1.00 38.75 255 ASP A C 1
ATOM 2043 O O . ASP A 1 255 ? 66.207 -3.749 9.299 1.00 38.75 255 ASP A O 1
#

Organism: NCBI:txid182062

Foldseek 3Di:
DDLVVLLVLLPPAAACPALVCLVVNLVSLVVSVVVLQVVCCVVPVDGDDPVSQQSSVVSSLVRYDPVLCVVVVVDRGPVVVNVVVCVVSVVVLVVVLVVLLVCLLPQEDPLLCVLVSLVVLVVSVVVCVVVVNPDDQVSSLVSLLNHDDPVCVVLVVVLVVVLVVQQVVDDPVPPPVDDRRDDGNVVSSVSVVVVSVVVCVVCCVPDPDPDPPPDDDDDDDDDDDDDDDDDDDPDDDDDDDDDDDDDDDDDDDDD

Sequence (255 aa):
MPLSDINKAFDSLTVLTGSENWKMWYFRVNNAIRVIRHQHFKSSGLHPGNTVKLACFNAITGKIDDKIMIHYTEELDAIELIEKLKQRFDPSSTVQESNELWKLFNLRKPVWEFDKLLDEAQDLWASIKKRDIDVSDQVFYSALVGIIPPHYHFVRSSYEATVDAAAATWDATTAAEGEKPVYRAVDLIARLKKEFTNYRLSNARTYPSKKSDKKSGSTSQGGAQRSDKSKGERANAAAPFQKPSDVKKDRKTVD